Protein AF-0000000067301531 (afdb_homodimer)

Radius of gyration: 29.26 Å; Cα contacts (8 Å, |Δi|>4): 980; chains: 2; bounding box: 106×108×72 Å

InterPro domains:
  IPR004265 Dirigent protein [PF03018] (36-171)
  IPR004265 Dirigent protein [PTHR21495] (32-170)
  IPR044859 Allene oxide cyclase/Dirigent protein [G3DSA:2.40.480.10] (32-177)

Sequence (372 aa):
MRSPSRVLPIILVLYFILSMASPSLSCVIPCESEINLRLYLHQIAAGSGTNQVAIVASSQPAGFGTTAVNDWTVIDGSNPGTATIVARTKGMHVQADVGGPGWFNYFSMVFEDARRRGSSFEVMGMNRAQEGEMAIIGGTGEFAMARGTIKYRALANPPPGQSIKELNIHAFYVKPAGTISGPTIQMRSPSRVLPIILVLYFILSMASPSLSCVIPCESEINLRLYLHQIAAGSGTNQVAIVASSQPAGFGTTAVNDWTVIDGSNPGTATIVARTKGMHVQADVGGPGWFNYFSMVFEDARRRGSSFEVMGMNRAQEGEMAIIGGTGEFAMARGTIKYRALANPPPGQSIKELNIHAFYVKPAGTISGPTIQ

Nearest PDB structures (foldseek):
  6ooc-assembly1_A  TM=9.081E-01  e=1.618E-12  Glycyrrhiza echinata
  6ooc-assembly1_C  TM=8.917E-01  e=1.793E-12  Glycyrrhiza echinata
  8th2-assembly1_C  TM=9.053E-01  e=6.485E-12  Pisum sativum
  5lal-assembly2_B  TM=8.062E-01  e=1.067E-08  Arabidopsis thaliana
  7x86-assembly1_A  TM=6.465E-01  e=3.607E-05  Micromonospora sp.

Structure (mmCIF, N/CA/C/O backbone):
data_AF-0000000067301531-model_v1
#
loop_
_entity.id
_entity.type
_entity.pdbx_description
1 polymer 'Dirigent protein'
#
loop_
_atom_site.group_PDB
_atom_site.id
_atom_site.type_symbol
_atom_site.label_atom_id
_atom_site.label_alt_id
_atom_site.label_comp_id
_atom_site.label_asym_id
_atom_site.label_entity_id
_atom_site.label_seq_id
_atom_site.pdbx_PDB_ins_code
_atom_site.Cartn_x
_atom_site.Cartn_y
_atom_site.Cartn_z
_atom_site.occupancy
_atom_site.B_iso_or_equiv
_atom_site.auth_seq_id
_atom_site.auth_comp_id
_atom_site.auth_asym_id
_atom_site.auth_atom_id
_atom_site.pdbx_PDB_model_num
ATOM 1 N N . MET A 1 1 ? -76.625 7.215 50.719 1 33.03 1 MET A N 1
ATOM 2 C CA . MET A 1 1 ? -75.5 6.418 50.219 1 33.03 1 MET A CA 1
ATOM 3 C C . MET A 1 1 ? -74.938 7.047 48.969 1 33.03 1 MET A C 1
ATOM 5 O O . MET A 1 1 ? -75.5 6.938 47.875 1 33.03 1 MET A O 1
ATOM 9 N N . ARG A 1 2 ? -74.125 8.227 49.094 1 39.84 2 ARG A N 1
ATOM 10 C CA . ARG A 1 2 ? -73.5 9.109 48.156 1 39.84 2 ARG A CA 1
ATOM 11 C C . ARG A 1 2 ? -72.312 8.422 47.469 1 39.84 2 ARG A C 1
ATOM 13 O O . ARG A 1 2 ? -71.438 7.906 48.125 1 39.84 2 ARG A O 1
ATOM 20 N N . SER A 1 3 ? -72.562 7.848 46.219 1 44.06 3 SER A N 1
ATOM 21 C CA . SER A 1 3 ? -71.562 7.145 45.375 1 44.06 3 SER A CA 1
ATOM 22 C C . SER A 1 3 ? -70.438 8.047 45 1 44.06 3 SER A C 1
ATOM 24 O O . SER A 1 3 ? -70.625 9.148 44.5 1 44.06 3 SER A O 1
ATOM 26 N N . PRO A 1 4 ? -69.25 8.008 45.844 1 47.94 4 PRO A N 1
ATOM 27 C CA . PRO A 1 4 ? -68.062 8.766 45.562 1 47.94 4 PRO A CA 1
ATOM 28 C C . PRO A 1 4 ? -67.5 8.477 44.156 1 47.94 4 PRO A C 1
ATOM 30 O O . PRO A 1 4 ? -67.625 7.359 43.656 1 47.94 4 PRO A O 1
ATOM 33 N N . SER A 1 5 ? -67.625 9.461 43.188 1 47.19 5 SER A N 1
ATOM 34 C CA . SER A 1 5 ? -67.062 9.508 41.812 1 47.19 5 SER A CA 1
ATOM 35 C C . SER A 1 5 ? -65.562 9.281 41.844 1 47.19 5 SER A C 1
ATOM 37 O O . SER A 1 5 ? -64.812 9.953 42.562 1 47.19 5 SER A O 1
ATOM 39 N N . ARG A 1 6 ? -65.062 8 41.625 1 44.75 6 ARG A N 1
ATOM 40 C CA . ARG A 1 6 ? -63.688 7.496 41.469 1 44.75 6 ARG A CA 1
ATOM 41 C C . ARG A 1 6 ? -62.969 8.211 40.344 1 44.75 6 ARG A C 1
ATOM 43 O O . ARG A 1 6 ? -63.062 7.828 39.156 1 44.75 6 ARG A O 1
ATOM 50 N N . VAL A 1 7 ? -62.938 9.555 40.25 1 51.47 7 VAL A N 1
ATOM 51 C CA . VAL A 1 7 ? -62.188 10.172 39.156 1 51.47 7 VAL A CA 1
ATOM 52 C C . VAL A 1 7 ? -60.688 9.875 39.344 1 51.47 7 VAL A C 1
ATOM 54 O O . VAL A 1 7 ? -59.844 10.484 38.656 1 51.47 7 VAL A O 1
ATOM 57 N N . LEU A 1 8 ? -60.312 8.852 40.25 1 46.28 8 LEU A N 1
ATOM 58 C CA . LEU A 1 8 ? -58.906 9.008 40.625 1 46.28 8 LEU A CA 1
ATOM 59 C C . LEU A 1 8 ? -57.969 8.727 39.438 1 46.28 8 LEU A C 1
ATOM 61 O O . LEU A 1 8 ? -57.031 9.477 39.188 1 46.28 8 LEU A O 1
ATOM 65 N N . PRO A 1 9 ? -57.844 7.465 38.812 1 51.25 9 PRO A N 1
ATOM 66 C CA . PRO A 1 9 ? -56.5 6.926 38.562 1 51.25 9 PRO A CA 1
ATOM 67 C C . PRO A 1 9 ? -55.906 7.371 37.219 1 51.25 9 PRO A C 1
ATOM 69 O O . PRO A 1 9 ? -54.875 6.832 36.781 1 51.25 9 PRO A O 1
ATOM 72 N N . ILE A 1 10 ? -56.562 8.219 36.312 1 54.41 10 ILE A N 1
ATOM 73 C CA . ILE A 1 10 ? -56.094 8.211 34.938 1 54.41 10 ILE A CA 1
ATOM 74 C C . ILE A 1 10 ? -54.781 8.961 34.812 1 54.41 10 ILE A C 1
ATOM 76 O O . ILE A 1 10 ? -54.094 8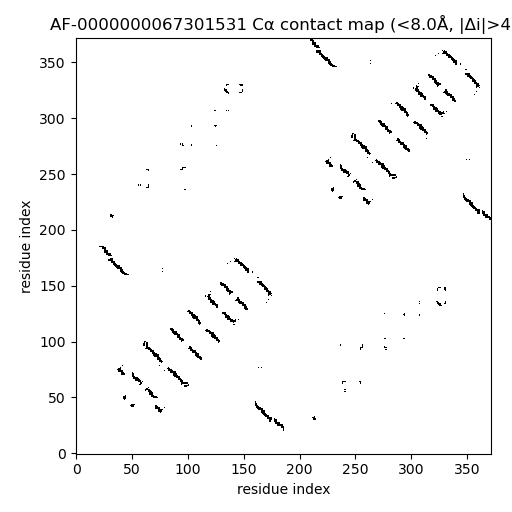.875 33.781 1 54.41 10 ILE A O 1
ATOM 80 N N . ILE A 1 11 ? -54.312 9.828 35.812 1 54.31 11 ILE A N 1
ATOM 81 C CA . ILE A 1 11 ? -53.219 10.742 35.531 1 54.31 11 ILE A CA 1
ATOM 82 C C . ILE A 1 11 ? -51.875 9.984 35.656 1 54.31 11 ILE A C 1
ATOM 84 O O . ILE A 1 11 ? -50.844 10.484 35.219 1 54.31 11 ILE A O 1
ATOM 88 N N . LEU A 1 12 ? -51.781 8.773 36.344 1 53 12 LEU A N 1
ATOM 89 C CA . LEU A 1 12 ? -50.469 8.211 36.625 1 53 12 LEU A CA 1
ATOM 90 C C . LEU A 1 12 ? -49.906 7.484 35.406 1 53 12 LEU A C 1
ATOM 92 O O . LEU A 1 12 ? -48.688 7.355 35.25 1 53 12 LEU A O 1
ATOM 96 N N . VAL A 1 13 ? -50.719 6.957 34.469 1 52.78 13 VAL A N 1
ATOM 97 C CA . VAL A 1 13 ? -50.25 6.09 33.406 1 52.78 13 VAL A CA 1
ATOM 98 C C . VAL A 1 13 ? -49.469 6.918 32.375 1 52.78 13 VAL A C 1
ATOM 100 O O . VAL A 1 13 ? -48.656 6.387 31.625 1 52.78 13 VAL A O 1
ATOM 103 N N . LEU A 1 14 ? -49.625 8.273 32.281 1 51.91 14 LEU A N 1
ATOM 104 C CA . LEU A 1 14 ? -49 8.984 31.156 1 51.91 14 LEU A CA 1
ATOM 105 C C . LEU A 1 14 ? -47.5 9.172 31.406 1 51.91 14 LEU A C 1
ATOM 107 O O . LEU A 1 14 ? -46.75 9.344 30.453 1 51.91 14 LEU A O 1
ATOM 111 N N . TYR A 1 15 ? -46.969 9.18 32.625 1 51.19 15 TYR A N 1
ATOM 112 C CA . TYR A 1 15 ? -45.594 9.594 32.812 1 51.19 15 TYR A CA 1
ATOM 113 C C . TYR A 1 15 ? -44.625 8.469 32.438 1 51.19 15 TYR A C 1
ATOM 115 O O . TYR A 1 15 ? -43.406 8.625 32.531 1 51.19 15 TYR A O 1
ATOM 123 N N . PHE A 1 16 ? -45.031 7.164 32.406 1 51.09 16 PHE A N 1
ATOM 124 C CA . PHE A 1 16 ? -44.031 6.145 32.156 1 51.09 16 PHE A CA 1
ATOM 125 C C . PHE A 1 16 ? -43.531 6.199 30.719 1 51.09 16 PHE A C 1
ATOM 127 O O . PHE A 1 16 ? -42.75 5.344 30.297 1 51.09 16 PHE A O 1
ATOM 134 N N . ILE A 1 17 ? -44.188 6.793 29.781 1 45.28 17 ILE A N 1
ATOM 135 C CA . ILE A 1 17 ? -43.781 6.512 28.406 1 45.28 17 ILE A CA 1
ATOM 136 C C . ILE A 1 17 ? -42.312 6.883 28.219 1 45.28 17 ILE A C 1
ATOM 138 O O . ILE A 1 17 ? -41.531 6.09 27.672 1 45.28 17 ILE A O 1
ATOM 142 N N . LEU A 1 18 ? -41.938 8.148 27.828 1 44.94 18 LEU A N 1
ATOM 143 C CA . LEU A 1 18 ? -41.062 8.523 26.719 1 44.94 18 LEU A CA 1
ATOM 144 C C . LEU A 1 18 ? -39.594 8.469 27.141 1 44.94 18 LEU A C 1
ATOM 146 O O . LEU A 1 18 ? -38.75 9.164 26.562 1 44.94 18 LEU A O 1
ATOM 150 N N . SER A 1 19 ? -39.25 8.008 28.344 1 47.47 19 SER A N 1
ATOM 151 C CA . SER A 1 19 ? -37.781 8.141 28.406 1 47.47 19 SER A CA 1
ATOM 152 C C . SER A 1 19 ? -37.094 7.207 27.406 1 47.47 19 SER A C 1
ATOM 154 O O . SER A 1 19 ? -36.719 6.094 27.766 1 47.47 19 SER A O 1
ATOM 156 N N . MET A 1 20 ? -37.719 6.863 26.281 1 47.03 20 MET A N 1
ATOM 157 C CA . MET A 1 20 ? -36.781 6.184 25.375 1 47.03 20 MET A CA 1
ATOM 158 C C . MET A 1 20 ? -35.469 6.957 25.25 1 47.03 20 MET A C 1
ATOM 160 O O . MET A 1 20 ? -35.469 8.078 24.734 1 47.03 20 MET A O 1
ATOM 164 N N . ALA A 1 21 ? -34.531 6.812 26.188 1 49.59 21 ALA A N 1
ATOM 165 C CA . ALA A 1 21 ? -33.156 7.242 25.938 1 49.59 21 ALA A CA 1
ATOM 166 C C . ALA A 1 21 ? -32.719 6.914 24.516 1 49.59 21 ALA A C 1
ATOM 168 O O . ALA A 1 21 ? -32.656 5.746 24.141 1 49.59 21 ALA A O 1
ATOM 169 N N . SER A 1 22 ? -33.156 7.621 23.484 1 53.34 22 SER A N 1
ATOM 170 C CA . SER A 1 22 ? -32.469 7.441 22.203 1 53.34 22 SER A CA 1
ATOM 171 C C . SER A 1 22 ? -30.969 7.359 22.359 1 53.34 22 SER A C 1
ATOM 173 O O . SER A 1 22 ? -30.375 8.148 23.109 1 53.34 22 SER A O 1
ATOM 175 N N . PRO A 1 23 ? -30.344 6.191 22.25 1 54.34 23 PRO A N 1
ATOM 176 C CA . PRO A 1 23 ? -28.891 6.238 22.25 1 54.34 23 PRO A CA 1
ATOM 177 C C . PRO A 1 23 ? -28.328 7.461 21.531 1 54.34 23 PRO A C 1
ATOM 179 O O . PRO A 1 23 ? -28.781 7.789 20.422 1 54.34 23 PRO A O 1
ATOM 182 N N . SER A 1 24 ? -28 8.516 22.25 1 52.88 24 SER A N 1
ATOM 183 C CA . SER A 1 24 ? -27.297 9.641 21.641 1 52.88 24 SER A CA 1
ATOM 184 C C . SER A 1 24 ? -26.109 9.156 20.812 1 52.88 24 SER A C 1
ATOM 186 O O . SER A 1 24 ? -25.203 8.516 21.344 1 52.88 24 SER A O 1
ATOM 188 N N . LEU A 1 25 ? -26.375 8.617 19.641 1 55 25 LEU A N 1
ATOM 189 C CA . LEU A 1 25 ? -25.234 8.406 18.75 1 55 25 LEU A CA 1
ATOM 190 C C . LEU A 1 25 ? -24.328 9.633 18.734 1 55 25 LEU A C 1
ATOM 192 O O . LEU A 1 25 ? -24.766 10.734 18.391 1 55 25 LEU A O 1
ATOM 196 N N . SER A 1 26 ? -23.438 9.742 19.812 1 57.75 26 SER A N 1
ATOM 197 C CA . SER A 1 26 ? -22.422 10.797 19.797 1 57.75 26 SER A CA 1
ATOM 198 C C . SER A 1 26 ? -21.375 10.539 18.719 1 57.75 26 SER A C 1
ATOM 200 O O . SER A 1 26 ? -20.781 9.461 18.672 1 57.75 26 SER A O 1
ATOM 202 N N . CYS A 1 27 ? -21.656 11.102 17.609 1 62.91 27 CYS A N 1
ATOM 203 C CA . CYS A 1 27 ? -20.625 11.055 16.562 1 62.91 27 CYS A CA 1
ATOM 204 C C . CYS A 1 27 ? -19.484 12.008 16.891 1 62.91 27 CYS A C 1
ATOM 206 O O . CYS A 1 27 ? -19.703 13.117 17.375 1 62.91 27 CYS A O 1
ATOM 208 N N . VAL A 1 28 ? -18.281 11.43 16.953 1 63.38 28 VAL A N 1
ATOM 209 C CA . VAL A 1 28 ? -17.078 12.25 17.078 1 63.38 28 VAL A CA 1
ATOM 210 C C . VAL A 1 28 ? -16.453 12.461 15.695 1 63.38 28 VAL A C 1
ATOM 212 O O . VAL A 1 28 ? -16.25 11.508 14.945 1 63.38 28 VAL A O 1
ATOM 215 N N . ILE A 1 29 ? -16.359 13.711 15.289 1 68.31 29 ILE A N 1
ATOM 216 C CA . ILE A 1 29 ? -15.609 14.047 14.078 1 68.31 29 ILE A CA 1
ATOM 217 C C . ILE A 1 29 ? -14.219 14.539 14.461 1 68.31 29 ILE A C 1
ATOM 219 O O . ILE A 1 29 ? -14.07 15.594 15.078 1 68.31 29 ILE A O 1
ATOM 223 N N . PRO A 1 30 ? -13.281 13.727 14.164 1 72.75 30 PRO A N 1
ATOM 224 C CA . PRO A 1 30 ? -11.93 14.164 14.508 1 72.75 30 PRO A CA 1
ATOM 225 C C . PRO A 1 30 ? -11.484 15.383 13.711 1 72.75 30 PRO A C 1
ATOM 227 O O . PRO A 1 30 ? -11.82 15.508 12.531 1 72.75 30 PRO A O 1
ATOM 230 N N . CYS A 1 31 ? -10.867 16.25 14.414 1 77.88 31 CYS A N 1
ATOM 231 C CA . CYS A 1 31 ? -10.211 17.359 13.734 1 77.88 31 CYS A CA 1
ATOM 232 C C . CYS A 1 31 ? -8.867 16.922 13.164 1 77.88 31 CYS A C 1
ATOM 234 O O . CYS A 1 31 ? -8 16.438 13.898 1 77.88 31 CYS A O 1
ATOM 236 N N . GLU A 1 32 ? -8.75 17.109 11.836 1 84.81 32 GLU A N 1
ATOM 237 C CA . GLU A 1 32 ? -7.5 16.703 11.211 1 84.81 32 GLU A CA 1
ATOM 238 C C . GLU A 1 32 ? -6.672 17.906 10.789 1 84.81 32 GLU A C 1
ATOM 240 O O . GLU A 1 32 ? -7.227 18.953 10.438 1 84.81 32 GLU A O 1
ATOM 245 N N . SER A 1 33 ? -5.371 17.688 10.977 1 87.25 33 SER A N 1
ATOM 246 C CA . SER A 1 33 ? -4.414 18.641 10.43 1 87.25 33 SER A CA 1
ATOM 247 C C . SER A 1 33 ? -3.791 18.125 9.141 1 87.25 33 SER A C 1
ATOM 249 O O . SER A 1 33 ? -3.674 16.906 8.945 1 87.25 33 SER A O 1
ATOM 251 N N . GLU A 1 34 ? -3.488 19.078 8.266 1 89.75 34 GLU A N 1
ATOM 252 C CA . GLU A 1 34 ? -2.885 18.75 6.977 1 89.75 34 GLU A CA 1
ATOM 253 C C . GLU A 1 34 ? -1.384 19.031 6.984 1 89.75 34 GLU A C 1
ATOM 255 O O . GLU A 1 34 ? -0.932 20 7.59 1 89.75 34 GLU A O 1
ATOM 260 N N . ILE A 1 35 ? -0.658 18.203 6.34 1 91.12 35 ILE A N 1
ATOM 261 C CA . ILE A 1 35 ? 0.777 18.422 6.207 1 91.12 35 ILE A CA 1
ATOM 262 C C . ILE A 1 35 ? 1.205 18.172 4.762 1 91.12 35 ILE A C 1
ATOM 264 O O . ILE A 1 35 ? 0.715 17.234 4.121 1 91.12 35 ILE A O 1
ATOM 268 N N . ASN A 1 36 ? 2.041 19.062 4.258 1 95.38 36 ASN A N 1
ATOM 269 C CA . ASN A 1 36 ? 2.742 18.922 2.986 1 95.38 36 ASN A CA 1
ATOM 270 C C . ASN A 1 36 ? 4.254 19.031 3.166 1 95.38 36 ASN A C 1
ATOM 272 O O . ASN A 1 36 ? 4.746 20 3.748 1 95.38 36 ASN A O 1
ATOM 276 N N . LEU A 1 37 ? 4.945 18.047 2.715 1 96.75 37 LEU A N 1
ATOM 277 C CA . LEU A 1 37 ? 6.402 18.047 2.805 1 96.75 37 LEU A CA 1
ATOM 278 C C . LEU A 1 37 ? 7.027 17.703 1.457 1 96.75 37 LEU A C 1
ATOM 280 O O . LEU A 1 37 ? 6.465 16.922 0.685 1 96.75 37 LEU A O 1
ATOM 284 N N . ARG A 1 38 ? 8.133 18.281 1.216 1 98.19 38 ARG A N 1
ATOM 285 C CA . ARG A 1 38 ? 9.023 17.875 0.128 1 98.19 38 ARG A CA 1
ATOM 286 C C . ARG A 1 38 ? 10.359 17.391 0.667 1 98.19 38 ARG A C 1
ATOM 288 O O . ARG A 1 38 ? 11.109 18.156 1.271 1 98.19 38 ARG A O 1
ATOM 295 N N . LEU A 1 39 ? 10.648 16.172 0.49 1 98.44 39 LEU A N 1
ATOM 296 C CA . LEU A 1 39 ? 11.859 15.523 0.969 1 98.44 39 LEU A CA 1
ATOM 297 C C . LEU A 1 39 ? 12.484 14.664 -0.124 1 98.44 39 LEU A C 1
ATOM 299 O O . LEU A 1 39 ? 12 14.633 -1.255 1 98.44 39 LEU A O 1
ATOM 303 N N . TYR A 1 40 ? 13.609 13.992 0.27 1 97.75 40 TYR A N 1
ATOM 304 C CA . TYR A 1 40 ? 14.312 13.172 -0.709 1 97.75 40 TYR A CA 1
ATOM 305 C C . TYR A 1 40 ? 14.727 11.836 -0.106 1 97.75 40 TYR A C 1
ATOM 307 O O . TYR A 1 40 ? 15.328 11.797 0.97 1 97.75 40 TYR A O 1
ATOM 315 N N . LEU A 1 41 ? 14.391 10.852 -0.807 1 97.94 41 LEU A N 1
ATOM 316 C CA . LEU A 1 41 ? 14.789 9.5 -0.433 1 97.94 41 LEU A CA 1
ATOM 317 C C . LEU A 1 41 ? 16.141 9.133 -1.045 1 97.94 41 LEU A C 1
ATOM 319 O O . LEU A 1 41 ? 16.312 9.195 -2.266 1 97.94 41 LEU A O 1
ATOM 323 N N . HIS A 1 42 ? 17.016 8.719 -0.181 1 97.44 42 HIS A N 1
ATOM 324 C CA . HIS A 1 42 ? 18.359 8.383 -0.603 1 97.44 42 HIS A CA 1
ATOM 325 C C . HIS A 1 42 ? 18.656 6.906 -0.388 1 97.44 42 HIS A C 1
ATOM 327 O O . HIS A 1 42 ? 18.828 6.461 0.749 1 97.44 42 HIS A O 1
ATOM 333 N N . GLN A 1 43 ? 18.75 6.195 -1.479 1 96.31 43 GLN A N 1
ATOM 334 C CA . GLN A 1 43 ? 18.984 4.758 -1.468 1 96.31 43 GLN A CA 1
ATOM 335 C C . GLN A 1 43 ? 20.406 4.434 -1.9 1 96.31 43 GLN A C 1
ATOM 337 O O . GLN A 1 43 ? 20.859 4.875 -2.961 1 96.31 43 GLN A O 1
ATOM 342 N N . ILE A 1 44 ? 21.062 3.617 -1.094 1 95.75 44 ILE A N 1
ATOM 343 C CA . ILE A 1 44 ? 22.422 3.174 -1.395 1 95.75 44 ILE A CA 1
ATOM 344 C C . ILE A 1 44 ? 22.469 1.647 -1.424 1 95.75 44 ILE A C 1
ATOM 346 O O . ILE A 1 44 ? 22.5 1 -0.374 1 95.75 44 ILE A O 1
ATOM 350 N N . ALA A 1 45 ? 22.578 1.137 -2.646 1 90.88 45 ALA A N 1
ATOM 351 C CA . ALA A 1 45 ? 22.484 -0.311 -2.82 1 90.88 45 ALA A CA 1
ATOM 352 C C . ALA A 1 45 ? 23.859 -0.967 -2.693 1 90.88 45 ALA A C 1
ATOM 354 O O . ALA A 1 45 ? 23.953 -2.15 -2.361 1 90.88 45 ALA A O 1
ATOM 355 N N . ALA A 1 46 ? 24.828 -0.201 -2.98 1 88 46 ALA A N 1
ATOM 356 C CA . ALA A 1 46 ? 26.172 -0.764 -2.932 1 88 46 ALA A CA 1
ATOM 357 C C . ALA A 1 46 ? 27.203 0.304 -2.564 1 88 46 ALA A C 1
ATOM 359 O O . ALA A 1 46 ? 26.984 1.493 -2.814 1 88 46 ALA A O 1
ATOM 360 N N . GLY A 1 47 ? 28.328 -0.213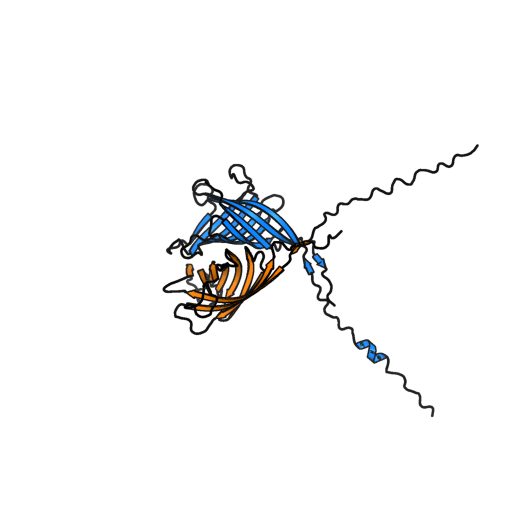 -1.952 1 87.31 47 GLY A N 1
ATOM 361 C CA . GLY A 1 47 ? 29.406 0.692 -1.577 1 87.31 47 GLY A CA 1
ATOM 362 C C . GLY A 1 47 ? 29.297 1.204 -0.155 1 87.31 47 GLY A C 1
ATOM 363 O O . GLY A 1 47 ? 28.625 0.59 0.678 1 87.31 47 GLY A O 1
ATOM 364 N N . SER A 1 48 ? 29.969 2.289 0.101 1 88.12 48 SER A N 1
ATOM 365 C CA . SER A 1 48 ? 29.984 2.875 1.438 1 88.12 48 SER A CA 1
ATOM 366 C C . SER A 1 48 ? 28.625 3.477 1.785 1 88.12 48 SER A C 1
ATOM 368 O O . SER A 1 48 ? 28 4.156 0.96 1 88.12 48 SER A O 1
ATOM 370 N N . GLY A 1 49 ? 28.094 3.041 2.986 1 93.06 49 GLY A N 1
ATOM 371 C CA . GLY A 1 49 ? 26.844 3.605 3.451 1 93.06 49 GLY A CA 1
ATOM 372 C C . GLY A 1 49 ? 25.625 2.828 2.98 1 93.06 49 GLY A C 1
ATOM 373 O O . GLY A 1 49 ? 24.5 3.342 3.002 1 93.06 49 GLY A O 1
ATOM 374 N N . THR A 1 50 ? 25.938 1.631 2.508 1 95.88 50 THR A N 1
ATOM 375 C CA . THR A 1 50 ? 24.859 0.772 2.043 1 95.88 50 THR A CA 1
ATOM 376 C C . THR A 1 50 ? 23.734 0.705 3.078 1 95.88 50 THR A C 1
ATOM 378 O O . THR A 1 50 ? 24 0.483 4.266 1 95.88 50 THR A O 1
ATOM 381 N N . ASN A 1 51 ? 22.516 0.962 2.6 1 98.12 51 ASN A N 1
ATOM 382 C CA . ASN A 1 51 ? 21.406 1.027 3.541 1 98.12 51 ASN A CA 1
ATOM 383 C C . ASN A 1 51 ? 20.234 0.166 3.08 1 98.12 51 ASN A C 1
ATOM 385 O O . ASN A 1 51 ? 19.062 0.497 3.338 1 98.12 51 ASN A O 1
ATOM 389 N N . GLN A 1 52 ? 20.531 -0.835 2.357 1 97.31 52 GLN A N 1
ATOM 390 C CA . GLN A 1 52 ? 19.594 -1.903 2.027 1 97.31 52 GLN A CA 1
ATOM 391 C C . GLN A 1 52 ? 20.328 -3.217 1.765 1 97.31 52 GLN A C 1
ATOM 393 O O . GLN A 1 52 ? 21.516 -3.217 1.464 1 97.31 52 GLN A O 1
ATOM 398 N N . VAL A 1 53 ? 19.625 -4.316 1.946 1 96.75 53 VAL A N 1
ATOM 399 C CA . VAL A 1 53 ? 20.219 -5.629 1.702 1 96.75 53 VAL A CA 1
ATOM 400 C C . VAL A 1 53 ? 19.141 -6.602 1.227 1 96.75 53 VAL A C 1
ATOM 402 O O . VAL A 1 53 ? 18.031 -6.625 1.771 1 96.75 53 VAL A O 1
ATOM 405 N N . ALA A 1 54 ? 19.5 -7.359 0.195 1 95.25 54 ALA A N 1
ATOM 406 C CA . ALA A 1 54 ? 18.609 -8.438 -0.234 1 95.25 54 ALA A CA 1
ATOM 407 C C . ALA A 1 54 ? 18.656 -9.617 0.734 1 95.25 54 ALA A C 1
ATOM 409 O O . ALA A 1 54 ? 19.75 -10.094 1.079 1 95.25 54 ALA A O 1
ATOM 410 N N . ILE A 1 55 ? 17.469 -10.086 1.161 1 95.88 55 ILE A N 1
ATOM 411 C CA . ILE A 1 55 ? 17.453 -11.195 2.109 1 95.88 55 ILE A CA 1
ATOM 412 C C . ILE A 1 55 ? 16.922 -12.445 1.428 1 95.88 55 ILE A C 1
ATOM 414 O O . ILE A 1 55 ? 17.141 -13.562 1.899 1 95.88 55 ILE A O 1
ATOM 418 N N . VAL A 1 56 ? 16.172 -12.305 0.395 1 95.62 56 VAL A N 1
ATOM 419 C CA . VAL A 1 56 ? 15.711 -13.406 -0.446 1 95.62 56 VAL A CA 1
ATOM 420 C C . VAL A 1 56 ? 16.031 -13.109 -1.908 1 95.62 56 VAL A C 1
ATOM 422 O O . VAL A 1 56 ? 15.547 -12.133 -2.473 1 95.62 56 VAL A O 1
ATOM 425 N N . ALA A 1 57 ? 16.875 -13.953 -2.436 1 93.44 57 ALA A N 1
ATOM 426 C CA . ALA A 1 57 ? 17.156 -13.852 -3.863 1 93.44 57 ALA A CA 1
ATOM 427 C C . ALA A 1 57 ? 16.172 -14.672 -4.684 1 93.44 57 ALA A C 1
ATOM 429 O O . ALA A 1 57 ? 15.664 -15.695 -4.219 1 93.44 57 ALA A O 1
ATOM 430 N N . SER A 1 58 ? 15.898 -14.125 -5.879 1 91.38 58 SER A N 1
ATOM 431 C CA . SER A 1 58 ? 14.945 -14.828 -6.734 1 91.38 58 SER A CA 1
ATOM 432 C C . SER A 1 58 ? 15.641 -15.492 -7.914 1 91.38 58 SER A C 1
ATOM 434 O O . SER A 1 58 ? 16.594 -14.938 -8.477 1 91.38 58 SER A O 1
ATOM 436 N N . SER A 1 59 ? 15.086 -16.688 -8.25 1 88.12 59 SER A N 1
ATOM 437 C CA . SER A 1 59 ? 15.531 -17.344 -9.469 1 88.12 59 SER A CA 1
ATOM 438 C C . SER A 1 59 ? 14.555 -17.094 -10.617 1 88.12 59 SER A C 1
ATOM 440 O O . SER A 1 59 ? 14.766 -17.578 -11.734 1 88.12 59 SER A O 1
ATOM 442 N N . GLN A 1 60 ? 13.547 -16.328 -10.367 1 88.06 60 GLN A N 1
ATOM 443 C CA . GLN A 1 60 ? 12.523 -16.062 -11.367 1 88.06 60 GLN A CA 1
ATOM 444 C C . GLN A 1 60 ? 12.969 -14.969 -12.344 1 88.06 60 GLN A C 1
ATOM 446 O O . GLN A 1 60 ? 13.805 -14.133 -12 1 88.06 60 GLN A O 1
ATOM 451 N N . PRO A 1 61 ? 12.305 -14.984 -13.508 1 86.25 61 PRO A N 1
ATOM 452 C CA . PRO A 1 61 ? 12.602 -13.891 -14.438 1 86.25 61 PRO A CA 1
ATOM 453 C C . PRO A 1 61 ? 12.359 -12.516 -13.828 1 86.25 61 PRO A C 1
ATOM 455 O O . PRO A 1 61 ? 11.453 -12.344 -13.016 1 86.25 61 PRO A O 1
ATOM 458 N N . ALA A 1 62 ? 13.234 -11.523 -14.148 1 87.06 62 ALA A N 1
ATOM 459 C CA . ALA A 1 62 ? 13.133 -10.117 -13.766 1 87.06 62 ALA A CA 1
ATOM 460 C C . ALA A 1 62 ? 13.25 -9.945 -12.258 1 87.06 62 ALA A C 1
ATOM 462 O O . ALA A 1 62 ? 12.984 -8.867 -11.719 1 87.06 62 ALA A O 1
ATOM 463 N N . GLY A 1 63 ? 13.602 -11.047 -11.578 1 92.12 63 GLY A N 1
ATOM 464 C CA . GLY A 1 63 ? 13.836 -10.945 -10.148 1 92.12 63 GLY A CA 1
ATOM 465 C C . GLY A 1 63 ? 12.555 -11.031 -9.328 1 92.12 63 GLY A C 1
ATOM 466 O O . GLY A 1 63 ? 12.539 -10.664 -8.148 1 92.12 63 GLY A O 1
ATOM 467 N N . PHE A 1 64 ? 11.484 -11.555 -9.93 1 94.19 64 PHE A N 1
ATOM 468 C CA . PHE A 1 64 ? 10.211 -11.703 -9.242 1 94.19 64 PHE A CA 1
ATOM 469 C C . PHE A 1 64 ? 10.375 -12.484 -7.945 1 94.19 64 PHE A C 1
ATOM 471 O O . PHE A 1 64 ? 10.875 -13.609 -7.953 1 94.19 64 PHE A O 1
ATOM 478 N N . GLY A 1 65 ? 10.062 -11.758 -6.809 1 95.75 65 GLY A N 1
ATOM 479 C CA . GLY A 1 65 ? 10.164 -12.398 -5.508 1 95.75 65 GLY A CA 1
ATOM 480 C C . GLY A 1 65 ? 11.375 -11.953 -4.707 1 95.75 65 GLY A C 1
ATOM 481 O O . GLY A 1 65 ? 11.492 -12.273 -3.523 1 95.75 65 GLY A O 1
ATOM 482 N N . THR A 1 66 ? 12.281 -11.289 -5.414 1 96.5 66 THR A N 1
ATOM 483 C CA . THR A 1 66 ? 13.391 -10.742 -4.645 1 96.5 66 THR A CA 1
ATOM 484 C C . THR A 1 66 ? 12.875 -9.875 -3.496 1 96.5 66 THR A C 1
ATOM 486 O O . THR A 1 66 ? 11.945 -9.086 -3.674 1 96.5 66 THR A O 1
ATOM 489 N N . THR A 1 67 ? 13.422 -10.18 -2.299 1 96.94 67 THR A N 1
ATOM 490 C CA . THR A 1 67 ? 13.008 -9.461 -1.103 1 96.94 67 THR A CA 1
ATOM 491 C C . THR A 1 67 ? 14.203 -8.812 -0.416 1 96.94 67 THR A C 1
ATOM 493 O O . THR A 1 67 ? 15.258 -9.438 -0.28 1 96.94 67 THR A O 1
ATOM 496 N N . ALA A 1 68 ? 13.969 -7.531 -0.063 1 96.88 68 ALA A N 1
ATOM 497 C CA . ALA A 1 68 ? 15.055 -6.797 0.584 1 96.88 68 ALA A CA 1
ATOM 498 C C . ALA A 1 68 ? 14.539 -6.016 1.79 1 96.88 68 ALA A C 1
ATOM 500 O O . ALA A 1 68 ? 13.328 -5.84 1.956 1 96.88 68 ALA A O 1
ATOM 501 N N . VAL A 1 69 ? 15.492 -5.695 2.684 1 98.31 69 VAL A N 1
ATOM 502 C CA . VAL A 1 69 ? 15.242 -4.848 3.846 1 98.31 69 VAL A CA 1
ATOM 503 C C . VAL A 1 69 ? 15.945 -3.502 3.662 1 98.31 69 VAL A C 1
ATOM 505 O O . VAL A 1 69 ? 17.031 -3.432 3.074 1 98.31 69 VAL A O 1
ATOM 508 N N . ASN A 1 70 ? 15.242 -2.471 4.125 1 97.81 70 ASN A N 1
ATOM 509 C CA . ASN A 1 70 ? 15.828 -1.155 3.895 1 97.81 70 ASN A CA 1
ATOM 510 C C . ASN A 1 70 ? 15.898 -0.339 5.184 1 97.81 70 ASN A C 1
ATOM 512 O O . ASN A 1 70 ? 15.141 -0.586 6.121 1 97.81 70 ASN A O 1
ATOM 516 N N . ASP A 1 71 ? 16.766 0.494 5.305 1 98.5 71 ASP A N 1
ATOM 517 C CA . ASP A 1 71 ? 16.969 1.614 6.219 1 98.5 71 ASP A CA 1
ATOM 518 C C . ASP A 1 71 ? 17.391 2.873 5.465 1 98.5 71 ASP A C 1
ATOM 520 O O . ASP A 1 71 ? 18.391 3.508 5.809 1 98.5 71 ASP A O 1
ATOM 524 N N . TRP A 1 72 ? 16.641 3.273 4.48 1 98.25 72 TRP A N 1
ATOM 525 C CA . TRP A 1 72 ? 17 4.379 3.596 1 98.25 72 TRP A CA 1
ATOM 526 C C . TRP A 1 72 ? 16.938 5.711 4.332 1 98.25 72 TRP A C 1
ATOM 528 O O . TRP A 1 72 ? 16.047 5.93 5.16 1 98.25 72 TRP A O 1
ATOM 538 N N . THR A 1 73 ? 17.812 6.582 3.953 1 98.12 73 THR A N 1
ATOM 539 C CA . THR A 1 73 ? 17.766 7.914 4.547 1 98.12 73 THR A CA 1
ATOM 540 C C . THR A 1 73 ? 16.812 8.812 3.764 1 98.12 73 THR A C 1
ATOM 542 O O . THR A 1 73 ? 16.719 8.711 2.539 1 98.12 73 THR A O 1
ATOM 545 N N . VAL A 1 74 ? 16.109 9.609 4.512 1 98.56 74 VAL A N 1
ATOM 546 C CA . VAL A 1 74 ? 15.32 10.703 3.963 1 98.56 74 VAL A CA 1
ATOM 547 C C . VAL A 1 74 ? 15.969 12.039 4.324 1 98.56 74 VAL A C 1
ATOM 549 O O . VAL A 1 74 ? 16.188 12.336 5.504 1 98.56 74 VAL A O 1
ATOM 552 N N . ILE A 1 75 ? 16.234 12.844 3.279 1 97.81 75 ILE A N 1
ATOM 553 C CA . ILE A 1 75 ? 17.016 14.055 3.484 1 97.81 75 ILE A CA 1
ATOM 554 C C . ILE A 1 75 ? 16.234 15.273 3.018 1 97.81 75 ILE A C 1
ATOM 556 O O . ILE A 1 75 ? 15.281 15.148 2.242 1 97.81 75 ILE A O 1
ATOM 560 N N . ASP A 1 76 ? 16.641 16.438 3.502 1 97.44 76 ASP A N 1
ATOM 561 C CA . ASP A 1 76 ? 15.844 17.641 3.297 1 97.44 76 ASP A CA 1
ATOM 562 C C . ASP A 1 76 ? 16.328 18.422 2.072 1 97.44 76 ASP A C 1
ATOM 564 O O . ASP A 1 76 ? 15.891 19.547 1.837 1 97.44 76 ASP A O 1
ATOM 568 N N . GLY A 1 77 ? 17.281 17.844 1.29 1 96.62 77 GLY A N 1
ATOM 569 C CA . GLY A 1 77 ? 17.766 18.422 0.047 1 96.62 77 GLY A CA 1
ATOM 570 C C . GLY A 1 77 ? 18.188 17.391 -0.968 1 96.62 77 GLY A C 1
ATOM 571 O O . GLY A 1 77 ? 18.453 16.234 -0.611 1 96.62 77 GLY A O 1
ATOM 572 N N . SER A 1 78 ? 18.359 17.797 -2.188 1 94.94 78 SER A N 1
ATOM 573 C CA . SER A 1 78 ? 18.609 16.875 -3.281 1 94.94 78 SER A CA 1
ATOM 574 C C . SER A 1 78 ? 20.078 16.469 -3.328 1 94.9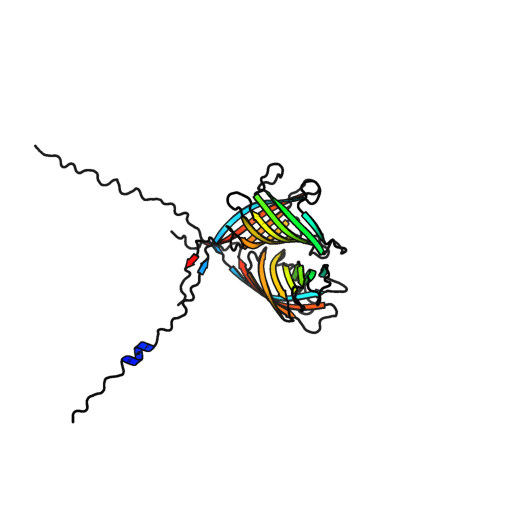4 78 SER A C 1
ATOM 576 O O . SER A 1 78 ? 20.438 15.508 -4.016 1 94.94 78 SER A O 1
ATOM 578 N N . ASN A 1 79 ? 20.891 17.219 -2.619 1 94.25 79 ASN A N 1
ATOM 579 C CA . ASN A 1 79 ? 22.312 16.891 -2.559 1 94.25 79 ASN A CA 1
ATOM 580 C C . ASN A 1 79 ? 22.672 16.219 -1.239 1 94.25 79 ASN A C 1
ATOM 582 O O . ASN A 1 79 ? 22.766 16.875 -0.203 1 94.25 79 ASN A O 1
ATOM 586 N N . PRO A 1 80 ? 23 14.93 -1.354 1 93.31 80 PRO A N 1
ATOM 587 C CA . PRO A 1 80 ? 23.281 14.211 -0.113 1 93.31 80 PRO A CA 1
ATOM 588 C C . PRO A 1 80 ? 24.516 14.758 0.616 1 93.31 80 PRO A C 1
ATOM 590 O O . PRO A 1 80 ? 24.641 14.586 1.83 1 93.31 80 PRO A O 1
ATOM 593 N N . GLY A 1 81 ? 25.391 15.414 -0.048 1 92.5 81 GLY A N 1
ATOM 594 C CA . GLY A 1 81 ? 26.594 15.938 0.571 1 92.5 81 GLY A CA 1
ATOM 595 C C . GLY A 1 81 ? 26.328 17.109 1.498 1 92.5 81 GLY A C 1
ATOM 596 O O . GLY A 1 81 ? 27.141 17.391 2.391 1 92.5 81 GLY A O 1
ATOM 597 N N . THR A 1 82 ? 25.234 17.75 1.328 1 95.5 82 THR A N 1
ATOM 598 C CA . THR A 1 82 ? 24.969 18.969 2.098 1 95.5 82 THR A CA 1
ATOM 599 C C . THR A 1 82 ? 23.656 18.844 2.857 1 95.5 82 THR A C 1
ATOM 601 O O . THR A 1 82 ? 23.359 19.656 3.74 1 95.5 82 THR A O 1
ATOM 604 N N . ALA A 1 83 ? 22.922 17.875 2.516 1 96 83 ALA A N 1
ATOM 605 C CA . ALA A 1 83 ? 21.578 17.734 3.098 1 96 83 ALA A CA 1
ATOM 606 C C . ALA A 1 83 ? 21.656 17.141 4.5 1 96 83 ALA A C 1
ATOM 608 O O . ALA A 1 83 ? 22.672 16.547 4.879 1 96 83 ALA A O 1
ATOM 609 N N . THR A 1 84 ? 20.594 17.406 5.234 1 96.62 84 THR A N 1
ATOM 610 C CA . THR A 1 84 ? 20.422 16.828 6.566 1 96.62 84 THR A CA 1
ATOM 611 C C . THR A 1 84 ? 19.438 15.672 6.539 1 96.62 84 THR A C 1
ATOM 613 O O . THR A 1 84 ? 18.391 15.75 5.883 1 96.62 84 THR A O 1
ATOM 616 N N . ILE A 1 85 ? 19.812 14.562 7.312 1 97.25 85 ILE A N 1
ATOM 617 C CA . ILE A 1 85 ? 18.875 13.453 7.465 1 97.25 85 ILE A CA 1
ATOM 618 C C . ILE A 1 85 ? 17.75 13.852 8.414 1 97.25 85 ILE A C 1
ATOM 620 O O . ILE A 1 85 ? 18 14.25 9.555 1 97.25 85 ILE A O 1
ATOM 624 N N . VAL A 1 86 ? 16.547 13.773 7.938 1 98.12 86 VAL A N 1
ATOM 625 C CA . VAL A 1 86 ? 15.422 14.211 8.766 1 98.12 86 VAL A CA 1
ATOM 626 C C . VAL A 1 86 ? 14.539 13.008 9.117 1 98.12 86 VAL A C 1
ATOM 628 O O . VAL A 1 86 ? 13.711 13.086 10.023 1 98.12 86 VAL A O 1
ATOM 631 N N . ALA A 1 87 ? 14.656 11.93 8.414 1 98.5 87 ALA A N 1
ATOM 632 C CA . ALA A 1 87 ? 13.922 10.695 8.656 1 98.5 87 ALA A CA 1
ATOM 633 C C . ALA A 1 87 ? 14.648 9.492 8.055 1 98.5 87 ALA A C 1
ATOM 635 O O . ALA A 1 87 ? 15.664 9.648 7.375 1 98.5 87 ALA A O 1
ATOM 636 N N . ARG A 1 88 ? 14.109 8.305 8.359 1 98.5 88 ARG A N 1
ATOM 637 C CA . ARG A 1 88 ? 14.547 7.051 7.754 1 98.5 88 ARG A CA 1
ATOM 638 C C . ARG A 1 88 ? 13.359 6.141 7.453 1 98.5 88 ARG A C 1
ATOM 640 O O . ARG A 1 88 ? 12.406 6.086 8.227 1 98.5 88 ARG A O 1
ATOM 647 N N . THR A 1 89 ? 13.492 5.5 6.273 1 98.44 89 THR A N 1
ATOM 648 C CA . THR A 1 89 ? 12.523 4.438 6.008 1 98.44 89 THR A CA 1
ATOM 649 C C . THR A 1 89 ? 13.062 3.092 6.48 1 98.44 89 THR A C 1
ATOM 651 O O . THR A 1 89 ? 14.18 2.707 6.133 1 98.44 89 THR A O 1
ATOM 654 N N . LYS A 1 90 ? 12.266 2.408 7.297 1 98.44 90 LYS A N 1
ATOM 655 C CA . LYS A 1 90 ? 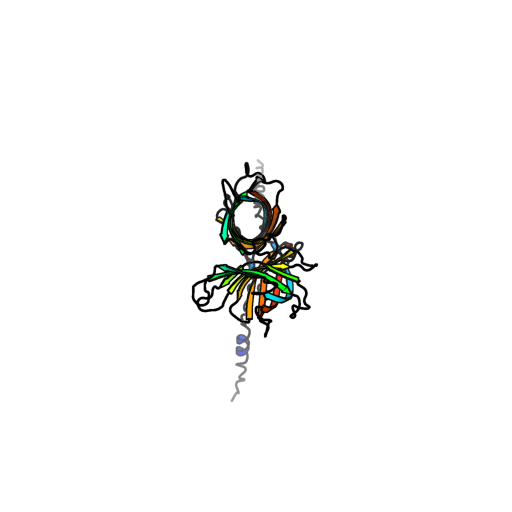12.648 1.129 7.891 1 98.44 90 LYS A CA 1
ATOM 656 C C . LYS A 1 90 ? 11.594 0.061 7.609 1 98.44 90 LYS A C 1
ATOM 658 O O . LYS A 1 90 ? 10.469 0.148 8.102 1 98.44 90 LYS A O 1
ATOM 663 N N . GLY A 1 91 ? 11.961 -0.845 6.758 1 98.31 91 GLY A N 1
ATOM 664 C CA . GLY A 1 91 ? 11.008 -1.882 6.395 1 98.31 91 GLY A CA 1
ATOM 665 C C . GLY A 1 91 ? 11.508 -2.793 5.289 1 98.31 91 GLY A C 1
ATOM 666 O O . GLY A 1 91 ? 12.68 -3.158 5.266 1 98.31 91 GLY A O 1
ATOM 667 N N . MET A 1 92 ? 10.594 -3.227 4.496 1 97.75 92 MET A N 1
ATOM 668 C CA . MET A 1 92 ? 10.906 -4.203 3.455 1 97.75 92 MET A CA 1
ATOM 669 C C . MET A 1 92 ? 10.367 -3.748 2.104 1 97.75 92 MET A C 1
ATOM 671 O O . MET A 1 92 ? 9.461 -2.914 2.039 1 97.75 92 MET A O 1
ATOM 675 N N . HIS A 1 93 ? 11 -4.223 1.104 1 96.88 93 HIS A N 1
ATOM 676 C CA . HIS A 1 93 ? 10.461 -4.113 -0.248 1 96.88 93 HIS A CA 1
ATOM 677 C C . HIS A 1 93 ? 10.695 -5.395 -1.04 1 96.88 93 HIS A C 1
ATOM 679 O O . HIS A 1 93 ? 11.727 -6.059 -0.866 1 96.88 93 HIS A O 1
ATOM 685 N N . VAL A 1 94 ? 9.711 -5.723 -1.833 1 97.25 94 VAL A N 1
ATOM 686 C CA . VAL A 1 94 ? 9.695 -6.984 -2.561 1 97.25 94 VAL A CA 1
ATOM 687 C C . VAL A 1 94 ? 9.383 -6.734 -4.031 1 97.25 94 VAL A C 1
ATOM 689 O O . VAL A 1 94 ? 8.5 -5.93 -4.355 1 97.25 94 VAL A O 1
ATOM 692 N N . GLN A 1 95 ? 10.172 -7.457 -4.879 1 96.25 95 GLN A N 1
ATOM 693 C CA . GLN A 1 95 ? 9.844 -7.379 -6.301 1 96.25 95 GLN A CA 1
ATOM 694 C C . GLN A 1 95 ? 8.578 -8.18 -6.613 1 96.25 95 GLN A C 1
ATOM 696 O O . GLN A 1 95 ? 8.633 -9.398 -6.77 1 96.25 95 GLN A O 1
ATOM 701 N N . ALA A 1 96 ? 7.504 -7.441 -6.758 1 96.62 96 ALA A N 1
ATOM 702 C CA . ALA A 1 96 ? 6.203 -8.086 -6.91 1 96.62 96 ALA A CA 1
ATOM 703 C C . ALA A 1 96 ? 5.582 -7.754 -8.266 1 96.62 96 ALA A C 1
ATOM 705 O O . ALA A 1 96 ? 4.387 -7.469 -8.352 1 96.62 96 ALA A O 1
ATOM 706 N N . ASP A 1 97 ? 6.332 -7.695 -9.266 1 92.94 97 ASP A N 1
ATOM 707 C CA . ASP A 1 97 ? 5.949 -7.41 -10.648 1 92.94 97 ASP A CA 1
ATOM 708 C C . ASP A 1 97 ? 6.461 -8.492 -11.594 1 92.94 97 ASP A C 1
ATOM 710 O O . ASP A 1 97 ? 7.617 -8.461 -12.016 1 92.94 97 ASP A O 1
ATOM 714 N N . VAL A 1 98 ? 5.477 -9.391 -11.922 1 89.38 98 VAL A N 1
ATOM 715 C CA . VAL A 1 98 ? 5.902 -10.461 -12.82 1 89.38 98 VAL A CA 1
ATOM 716 C C . VAL A 1 98 ? 6.34 -9.867 -14.156 1 89.38 98 VAL A C 1
ATOM 718 O O . VAL A 1 98 ? 5.57 -9.172 -14.82 1 89.38 98 VAL A O 1
ATOM 721 N N . GLY A 1 99 ? 7.523 -10.047 -14.562 1 80.06 99 GLY A N 1
ATOM 722 C CA . GLY A 1 99 ? 8.031 -9.578 -15.844 1 80.06 99 GLY A CA 1
ATOM 723 C C . GLY A 1 99 ? 8.469 -8.125 -15.82 1 80.06 99 GLY A C 1
ATOM 724 O O . GLY A 1 99 ? 8.844 -7.562 -16.844 1 80.06 99 GLY A O 1
ATOM 725 N N . GLY A 1 100 ? 8.281 -7.48 -14.602 1 81.25 100 GLY A N 1
ATOM 726 C CA . GLY A 1 100 ? 8.641 -6.074 -14.531 1 81.25 100 GLY A CA 1
ATOM 727 C C . GLY A 1 100 ? 9.492 -5.742 -13.32 1 81.25 100 GLY A C 1
ATOM 728 O O . GLY A 1 100 ? 9.734 -6.598 -12.469 1 81.25 100 GLY A O 1
ATOM 729 N N . PRO A 1 101 ? 9.898 -4.52 -13.305 1 83.31 101 PRO A N 1
ATOM 730 C CA . PRO A 1 101 ? 10.844 -4.078 -12.289 1 83.31 101 PRO A CA 1
ATOM 731 C C . PRO A 1 101 ? 10.164 -3.498 -11.047 1 83.31 101 PRO A C 1
ATOM 733 O O . PRO A 1 101 ? 10.82 -2.881 -10.211 1 83.31 101 PRO A O 1
ATOM 736 N N . GLY A 1 102 ? 8.859 -3.703 -10.906 1 92.5 102 GLY A N 1
ATOM 737 C CA . GLY A 1 102 ? 8.148 -3.018 -9.836 1 92.5 102 GLY A CA 1
ATOM 738 C C . GLY A 1 102 ? 8.375 -3.641 -8.477 1 92.5 102 GLY A C 1
ATOM 739 O O . GLY A 1 102 ? 8.414 -4.863 -8.344 1 92.5 102 GLY A O 1
ATOM 740 N N . TRP A 1 103 ? 8.539 -2.721 -7.461 1 95.5 103 TRP A N 1
ATOM 741 C CA . TRP A 1 103 ? 8.742 -3.135 -6.078 1 95.5 103 TRP A CA 1
ATOM 742 C C . TRP A 1 103 ? 7.57 -2.709 -5.203 1 95.5 103 TRP A C 1
ATOM 744 O O . TRP A 1 103 ? 7.145 -1.553 -5.246 1 95.5 103 TRP A O 1
ATOM 754 N N . PHE A 1 104 ? 7.039 -3.711 -4.602 1 97.25 104 PHE A N 1
ATOM 755 C CA . PHE A 1 104 ? 6.098 -3.418 -3.527 1 97.25 104 PHE A CA 1
ATOM 756 C C . PHE A 1 104 ? 6.84 -3.049 -2.248 1 97.25 104 PHE A C 1
ATOM 758 O O . PHE A 1 104 ? 7.699 -3.801 -1.784 1 97.25 104 PHE A O 1
ATOM 765 N N . ASN A 1 105 ? 6.457 -1.839 -1.696 1 97.69 105 ASN A N 1
ATOM 766 C CA . ASN A 1 105 ? 7.121 -1.308 -0.51 1 97.69 105 ASN A CA 1
ATOM 767 C C . ASN A 1 105 ? 6.195 -1.319 0.703 1 97.69 105 ASN A C 1
ATOM 769 O O . ASN A 1 105 ? 5.008 -1.013 0.585 1 97.69 105 ASN A O 1
ATOM 773 N N . TYR A 1 106 ? 6.762 -1.631 1.771 1 97.62 106 TYR A N 1
ATOM 774 C CA . TYR A 1 106 ? 6.105 -1.48 3.064 1 97.62 106 TYR A CA 1
ATOM 775 C C . TYR A 1 106 ? 7.113 -1.146 4.156 1 97.62 106 TYR A C 1
ATOM 777 O O . TYR A 1 106 ? 7.961 -1.973 4.5 1 97.62 106 TYR A O 1
ATOM 785 N N . PHE A 1 107 ? 6.926 0.123 4.73 1 98.56 107 PHE A N 1
ATOM 786 C CA . PHE A 1 107 ? 7.926 0.576 5.691 1 98.56 107 PHE A CA 1
ATOM 787 C C . PHE A 1 107 ? 7.359 1.678 6.582 1 98.56 107 PHE A C 1
ATOM 789 O O . PHE A 1 107 ? 6.324 2.271 6.262 1 98.56 107 PHE A O 1
ATOM 796 N N . SER A 1 108 ? 8.047 1.825 7.664 1 98.75 108 SER A N 1
ATOM 797 C CA . SER A 1 108 ? 7.855 3.01 8.492 1 98.75 108 SER A CA 1
ATOM 798 C C . SER A 1 108 ? 8.828 4.117 8.109 1 98.75 108 SER A C 1
ATOM 800 O O . SER A 1 108 ? 10.031 3.881 7.992 1 98.75 108 SER A O 1
ATOM 802 N N . MET A 1 109 ? 8.305 5.234 7.836 1 98.75 109 MET A N 1
ATOM 803 C CA . MET A 1 109 ? 9.156 6.422 7.766 1 98.75 109 MET A CA 1
ATOM 804 C C . MET A 1 109 ? 9.227 7.121 9.117 1 98.75 109 MET A C 1
ATOM 806 O O . MET A 1 109 ? 8.289 7.809 9.516 1 98.75 109 MET A O 1
ATOM 810 N N . VAL A 1 110 ? 10.344 6.969 9.766 1 98.56 110 VAL A N 1
ATOM 811 C CA . VAL A 1 110 ? 10.508 7.453 11.133 1 98.56 110 VAL A CA 1
ATOM 812 C C . VAL A 1 110 ? 11.297 8.766 11.133 1 98.56 110 VAL A C 1
ATOM 814 O O . VAL A 1 110 ? 12.438 8.805 10.664 1 98.56 110 VAL A O 1
ATOM 817 N N . PHE A 1 111 ? 10.656 9.766 11.648 1 97.94 111 PHE A N 1
ATOM 818 C CA . PHE A 1 111 ? 11.281 11.086 11.656 1 97.94 111 PHE A CA 1
ATOM 819 C C . PHE A 1 111 ? 12.281 11.203 12.805 1 97.94 111 PHE A C 1
ATOM 821 O O . PHE A 1 111 ? 12.039 10.688 13.898 1 97.94 111 PHE A O 1
ATOM 828 N N . GLU A 1 112 ? 13.375 11.977 12.461 1 96.06 112 GLU A N 1
ATOM 829 C CA . GLU A 1 112 ? 14.469 12.125 13.414 1 96.06 112 GLU A CA 1
ATOM 830 C C . GLU A 1 112 ? 14.742 13.594 13.727 1 96.06 112 GLU A C 1
ATOM 832 O O . GLU A 1 112 ? 15.602 13.906 14.555 1 96.06 112 GLU A O 1
ATOM 837 N N . ASP A 1 113 ? 14.07 14.43 13.039 1 88.56 113 ASP A N 1
ATOM 838 C CA . ASP A 1 113 ? 14.305 15.844 13.297 1 88.56 113 ASP A CA 1
ATOM 839 C C . ASP A 1 113 ? 13.727 16.266 14.641 1 88.56 113 ASP A C 1
ATOM 841 O O . ASP A 1 113 ? 12.93 15.531 15.234 1 88.56 113 ASP A O 1
ATOM 845 N N . ALA A 1 114 ? 14.109 17.406 15.133 1 83.75 114 ALA A N 1
ATOM 846 C CA . ALA A 1 114 ? 13.805 17.859 16.484 1 83.75 114 ALA A CA 1
ATOM 847 C C . ALA A 1 114 ? 12.305 17.969 16.703 1 83.75 114 ALA A C 1
ATOM 849 O O . ALA A 1 114 ? 11.789 17.609 17.75 1 83.75 114 ALA A O 1
ATOM 850 N N . ARG A 1 115 ? 11.586 18.375 15.82 1 80.75 115 ARG A N 1
ATOM 851 C CA . ARG A 1 115 ? 10.172 18.688 15.977 1 80.75 115 ARG A CA 1
ATOM 852 C C . ARG A 1 115 ? 9.32 17.422 15.93 1 80.75 115 ARG A C 1
ATOM 854 O O . ARG A 1 115 ? 8.312 17.328 16.641 1 80.75 115 ARG A O 1
ATOM 861 N N . ARG A 1 116 ? 9.711 16.422 15.242 1 88.94 116 ARG A N 1
ATOM 862 C CA . ARG A 1 116 ? 8.859 15.266 14.961 1 88.94 116 ARG A CA 1
ATOM 863 C C . ARG A 1 116 ? 9.531 13.969 15.383 1 88.94 116 ARG A C 1
ATOM 865 O O . ARG A 1 116 ? 9.102 12.883 14.992 1 88.94 116 ARG A O 1
ATOM 872 N N . ARG A 1 117 ? 10.422 14.055 16.234 1 91.44 117 ARG A N 1
ATOM 873 C CA . ARG A 1 117 ? 11.258 12.906 16.562 1 91.44 117 ARG A CA 1
ATOM 874 C C . ARG A 1 117 ? 10.422 11.758 17.125 1 91.44 117 ARG A C 1
ATOM 876 O O . ARG A 1 117 ? 9.656 11.945 18.062 1 91.44 117 ARG A O 1
ATOM 883 N N . GLY A 1 118 ? 10.641 10.602 16.516 1 93.31 118 GLY A N 1
ATOM 884 C CA . GLY A 1 118 ? 9.961 9.398 16.953 1 93.31 118 GLY A CA 1
ATOM 885 C C . GLY A 1 118 ? 8.609 9.195 16.297 1 93.31 118 GLY A C 1
ATOM 886 O O . GLY A 1 118 ? 8.062 8.094 16.328 1 93.31 118 GLY A O 1
ATOM 887 N N . SER A 1 119 ? 8.047 10.273 15.672 1 96.38 119 SER A N 1
ATOM 888 C CA . SER A 1 119 ? 6.824 10.133 14.898 1 96.38 119 SER A CA 1
ATOM 889 C C . SER A 1 119 ? 7.09 9.445 13.555 1 96.38 119 SER A C 1
ATOM 891 O O . SER A 1 119 ? 8.203 9.508 13.039 1 96.38 119 SER A O 1
ATOM 893 N N . SER A 1 120 ? 6.023 8.82 13.078 1 98.06 120 SER A N 1
ATOM 894 C CA . SER A 1 120 ? 6.254 8.086 11.844 1 98.06 120 SER A CA 1
ATOM 895 C C . SER A 1 120 ? 5.012 8.094 10.961 1 98.06 120 SER A C 1
ATOM 897 O O . SER A 1 120 ? 3.896 8.297 11.445 1 98.06 120 SER A O 1
ATOM 899 N N . PHE A 1 121 ? 5.301 7.934 9.688 1 98.56 121 PHE A N 1
ATOM 900 C CA . PHE A 1 121 ? 4.297 7.48 8.734 1 98.56 121 PHE A CA 1
ATOM 901 C C . PHE A 1 121 ? 4.469 5.996 8.43 1 98.56 121 PHE A C 1
ATOM 903 O O . PHE A 1 121 ? 5.594 5.52 8.258 1 98.56 121 PHE A O 1
ATOM 910 N N . GLU A 1 122 ? 3.346 5.246 8.414 1 98.75 122 GLU A N 1
ATOM 911 C CA . GLU A 1 122 ? 3.324 3.902 7.848 1 98.75 122 GLU A CA 1
ATOM 912 C C . GLU A 1 122 ? 2.965 3.936 6.363 1 98.75 122 GLU A C 1
ATOM 914 O O . GLU A 1 122 ? 1.943 4.508 5.98 1 98.75 122 GLU A O 1
ATOM 919 N N . VAL A 1 123 ? 3.869 3.383 5.547 1 98.75 123 VAL A N 1
ATOM 920 C CA . VAL A 1 123 ? 3.773 3.59 4.105 1 98.75 123 VAL A CA 1
ATOM 921 C C . VAL A 1 123 ? 3.723 2.242 3.393 1 98.75 123 VAL A C 1
ATOM 923 O O . VAL A 1 123 ? 4.457 1.315 3.748 1 98.75 123 VAL A O 1
ATOM 926 N N . MET A 1 124 ? 2.865 2.172 2.426 1 98.31 124 MET A N 1
ATOM 927 C CA . MET A 1 124 ? 2.725 0.99 1.581 1 98.31 124 MET A CA 1
ATOM 928 C C . MET A 1 124 ? 2.422 1.385 0.14 1 98.31 124 MET A C 1
ATOM 930 O O . MET A 1 124 ? 1.669 2.33 -0.104 1 98.31 124 MET A O 1
ATOM 934 N N . GLY A 1 125 ? 3.049 0.634 -0.826 1 97.44 125 GLY A N 1
ATOM 935 C CA . GLY A 1 125 ? 2.67 0.895 -2.205 1 97.44 125 GLY A CA 1
ATOM 936 C C . GLY A 1 125 ? 3.68 0.372 -3.211 1 97.44 125 GLY A C 1
ATOM 937 O O . GLY A 1 125 ? 4.805 0.028 -2.846 1 97.44 125 GLY A O 1
ATOM 938 N N . MET A 1 126 ? 3.266 0.339 -4.438 1 94.75 126 MET A N 1
ATOM 939 C CA . MET A 1 126 ? 4.113 -0.094 -5.547 1 94.75 126 MET A CA 1
ATOM 940 C C . MET A 1 126 ? 4.984 1.054 -6.047 1 94.75 126 MET A C 1
ATOM 942 O O . MET A 1 126 ? 4.523 2.193 -6.141 1 94.75 126 MET A O 1
ATOM 946 N N . ASN A 1 127 ? 6.234 0.635 -6.309 1 87.56 127 ASN A N 1
ATOM 947 C CA . ASN A 1 127 ? 7.164 1.519 -7 1 87.56 127 ASN A CA 1
ATOM 948 C C . ASN A 1 127 ? 7.582 0.944 -8.352 1 87.56 127 ASN A C 1
ATOM 950 O O . ASN A 1 127 ? 8.336 -0.028 -8.414 1 87.56 127 ASN A O 1
ATOM 954 N N . ARG A 1 128 ? 6.926 1.181 -9.523 1 72.12 128 ARG A N 1
ATOM 955 C CA . ARG A 1 128 ? 7.18 0.578 -10.828 1 72.12 128 ARG A CA 1
ATOM 956 C C . ARG A 1 128 ? 8.094 1.462 -11.672 1 72.12 128 ARG A C 1
ATOM 958 O O . ARG A 1 128 ? 8.586 1.034 -12.719 1 72.12 128 ARG A O 1
ATOM 965 N N . ALA A 1 129 ? 8.219 2.658 -11.398 1 72 129 ALA A N 1
ATOM 966 C CA . ALA A 1 129 ? 8.812 3.564 -12.383 1 72 129 ALA A CA 1
ATOM 967 C C . ALA A 1 129 ? 9.656 4.637 -11.695 1 72 129 ALA A C 1
ATOM 969 O O . ALA A 1 129 ? 9.852 4.594 -10.477 1 72 129 ALA A O 1
ATOM 970 N N . GLN A 1 130 ? 10.047 5.441 -12.648 1 85.56 130 GLN A N 1
ATOM 971 C CA . GLN A 1 130 ? 10.82 6.598 -12.211 1 85.56 130 GLN A CA 1
ATOM 972 C C . GLN A 1 130 ? 9.945 7.574 -11.43 1 85.56 130 GLN A C 1
ATOM 974 O O . GLN A 1 130 ? 10.461 8.445 -10.719 1 85.56 130 GLN A O 1
ATOM 979 N N . GLU A 1 131 ? 8.695 7.301 -11.578 1 91.5 131 GLU A N 1
ATOM 980 C CA . GLU A 1 131 ? 7.754 8.102 -10.797 1 91.5 131 GLU A CA 1
ATOM 981 C C . GLU A 1 131 ? 6.527 7.289 -10.398 1 91.5 131 GLU A C 1
ATOM 983 O O . GLU A 1 131 ? 6.234 6.258 -11.008 1 91.5 131 GLU A O 1
ATOM 988 N N . GLY A 1 132 ? 5.906 7.719 -9.312 1 93.62 132 GLY A N 1
ATOM 989 C CA . GLY A 1 132 ? 4.715 7.035 -8.836 1 93.62 132 GLY A CA 1
ATOM 990 C C . GLY A 1 132 ? 4.207 7.574 -7.512 1 93.62 132 GLY A C 1
ATOM 991 O O . GLY A 1 132 ? 4.48 8.727 -7.16 1 93.62 132 GLY A O 1
ATOM 992 N N . GLU A 1 133 ? 3.346 6.723 -6.914 1 96 133 GLU A N 1
ATOM 993 C CA . GLU A 1 133 ? 2.713 7.141 -5.664 1 96 133 GLU A CA 1
ATOM 994 C C . GLU A 1 133 ? 2.562 5.965 -4.703 1 96 133 GLU A C 1
ATOM 996 O O . GLU A 1 133 ? 2.283 4.84 -5.125 1 96 133 GLU A O 1
ATOM 1001 N N . MET A 1 134 ? 2.811 6.254 -3.422 1 97.69 134 MET A N 1
ATOM 1002 C CA . MET A 1 134 ? 2.557 5.312 -2.336 1 97.69 134 MET A CA 1
ATOM 1003 C C . MET A 1 134 ? 1.56 5.891 -1.336 1 97.69 134 MET A C 1
ATOM 1005 O O . MET A 1 134 ? 1.353 7.102 -1.29 1 97.69 134 MET A O 1
ATOM 1009 N N . ALA A 1 135 ? 1.036 4.969 -0.63 1 98.5 135 ALA A N 1
ATOM 1010 C CA . ALA A 1 135 ? 0.02 5.398 0.326 1 98.5 135 ALA A CA 1
ATOM 1011 C C . ALA A 1 135 ? 0.599 5.5 1.734 1 98.5 135 ALA A C 1
ATOM 1013 O O . ALA A 1 135 ? 1.418 4.672 2.137 1 98.5 135 ALA A O 1
ATOM 1014 N N . ILE A 1 136 ? 0.211 6.484 2.477 1 98.62 136 ILE A N 1
ATOM 1015 C CA . ILE A 1 136 ? 0.334 6.523 3.93 1 98.62 136 ILE A CA 1
ATOM 1016 C C . ILE A 1 136 ? -0.888 5.867 4.566 1 98.62 136 ILE A C 1
ATOM 1018 O O . ILE A 1 136 ? -2.008 6.363 4.43 1 98.62 136 ILE A O 1
ATOM 1022 N N . ILE A 1 137 ? -0.592 4.832 5.305 1 98.38 137 ILE A N 1
ATOM 1023 C CA . ILE A 1 137 ? -1.704 4.012 5.773 1 98.38 137 ILE A CA 1
ATOM 1024 C C . ILE A 1 137 ? -1.845 4.152 7.289 1 98.38 137 ILE A C 1
ATOM 1026 O O . ILE A 1 137 ? -2.688 3.494 7.902 1 98.38 137 ILE A O 1
ATOM 1030 N N . GLY A 1 138 ? -1.046 4.926 7.91 1 97.56 138 GLY A N 1
ATOM 1031 C CA . GLY A 1 138 ? -1.065 5.188 9.344 1 97.56 138 GLY A CA 1
ATOM 1032 C C . GLY A 1 138 ? 0.091 6.051 9.805 1 97.56 138 GLY A C 1
ATOM 1033 O O . GLY A 1 138 ? 0.897 6.508 8.992 1 97.56 138 GLY A O 1
ATOM 1034 N N . GLY A 1 139 ? 0.041 6.32 11.102 1 97.44 139 GLY A N 1
ATOM 1035 C CA . GLY A 1 139 ? 1.111 7.094 11.711 1 97.44 139 GLY A CA 1
ATOM 1036 C C . GLY A 1 139 ? 1.112 7.02 13.227 1 97.44 139 GLY A C 1
ATOM 1037 O O . GLY A 1 139 ? 0.136 6.574 13.828 1 97.44 139 GLY A O 1
ATOM 1038 N N . THR A 1 140 ? 2.248 7.383 13.734 1 96.19 140 THR A N 1
ATOM 1039 C CA . THR A 1 140 ? 2.406 7.406 15.188 1 96.19 140 THR A CA 1
ATOM 1040 C C . THR A 1 140 ? 2.893 8.773 15.656 1 96.19 140 THR A C 1
ATOM 1042 O O . THR A 1 140 ? 3.295 9.609 14.836 1 96.19 140 THR A O 1
ATOM 1045 N N . GLY A 1 141 ? 2.818 9.062 16.984 1 93.25 141 GLY A N 1
ATOM 1046 C CA . GLY A 1 141 ? 3.285 10.328 17.516 1 93.25 141 GLY A CA 1
ATOM 1047 C C . GLY A 1 141 ? 2.506 11.523 17 1 93.25 141 GLY A C 1
ATOM 1048 O O . GLY A 1 141 ? 1.275 11.539 17.047 1 93.25 141 GLY A O 1
ATOM 1049 N N . GLU A 1 142 ? 3.258 12.508 16.484 1 91 142 GLU A N 1
ATOM 1050 C CA . GLU A 1 142 ? 2.635 13.711 15.93 1 91 142 GLU A CA 1
ATOM 1051 C C . GLU A 1 142 ? 1.714 13.367 14.758 1 91 142 GLU A C 1
ATOM 1053 O O . GLU A 1 142 ? 0.777 14.109 14.461 1 91 142 GLU A O 1
ATOM 1058 N N . PHE A 1 143 ? 1.976 12.305 14.164 1 94.38 143 PHE A N 1
ATOM 1059 C CA . PHE A 1 143 ? 1.24 11.938 12.953 1 94.38 143 PHE A CA 1
ATOM 1060 C C . PHE A 1 143 ? 0.243 10.82 13.25 1 94.38 143 PHE A C 1
ATOM 1062 O O . PHE A 1 143 ? -0.091 10.031 12.367 1 94.38 143 PHE A O 1
ATOM 1069 N N . ALA A 1 144 ? -0.229 10.75 14.484 1 93.75 144 ALA A N 1
ATOM 1070 C CA . ALA A 1 144 ? -1.182 9.703 14.844 1 93.75 144 ALA A CA 1
ATOM 1071 C C . ALA A 1 144 ? -2.379 9.695 13.898 1 93.75 144 ALA A C 1
ATOM 1073 O O . ALA A 1 144 ? -2.936 10.75 13.586 1 93.75 144 ALA A O 1
ATOM 1074 N N . MET A 1 145 ? -2.684 8.414 13.359 1 94 145 MET A N 1
ATOM 1075 C CA . MET A 1 145 ? -3.842 8.141 12.516 1 94 145 MET A CA 1
ATOM 1076 C C . MET A 1 145 ? -3.699 8.836 11.156 1 94 145 MET A C 1
ATOM 1078 O O . MET A 1 145 ? -4.695 9.242 10.562 1 94 145 MET A O 1
ATOM 1082 N N . ALA A 1 146 ? -2.492 9 10.789 1 95.88 146 ALA A N 1
ATOM 1083 C CA . ALA A 1 146 ? -2.238 9.688 9.523 1 95.88 146 ALA A CA 1
ATOM 1084 C C . ALA A 1 146 ? -2.771 8.883 8.344 1 95.88 146 ALA A C 1
ATOM 1086 O O . ALA A 1 146 ? -2.719 7.652 8.344 1 95.88 146 ALA A O 1
ATOM 1087 N N . ARG A 1 147 ? -3.232 9.516 7.367 1 96.31 147 ARG A N 1
ATOM 1088 C CA . ARG A 1 147 ? -3.57 9.016 6.035 1 96.31 147 ARG A CA 1
ATOM 1089 C C . ARG A 1 147 ? -3.131 10.008 4.957 1 96.31 147 ARG A C 1
ATOM 1091 O O . ARG A 1 147 ? -3.215 11.219 5.148 1 96.31 1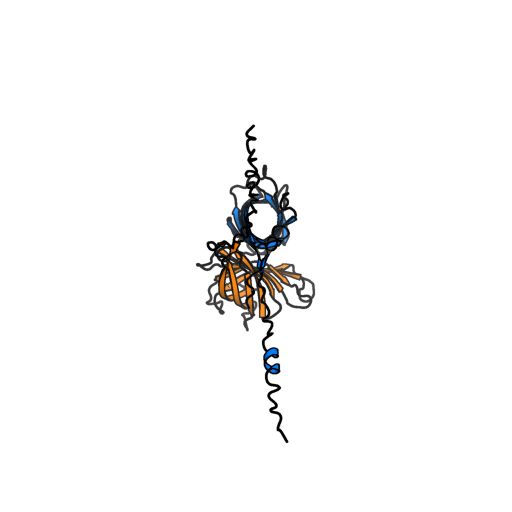47 ARG A O 1
ATOM 1098 N N . GLY A 1 148 ? -2.633 9.508 3.904 1 96.94 148 GLY A N 1
ATOM 1099 C CA . GLY A 1 148 ? -2.121 10.391 2.865 1 96.94 148 GLY A CA 1
ATOM 1100 C C . GLY A 1 148 ? -1.417 9.641 1.745 1 96.94 148 GLY A C 1
ATOM 1101 O O . GLY A 1 148 ? -1.666 8.453 1.53 1 96.94 148 GLY A O 1
ATOM 1102 N N . THR A 1 149 ? -0.65 10.43 0.96 1 97.44 149 THR A N 1
ATOM 1103 C CA . THR A 1 149 ? 0.089 9.875 -0.167 1 97.44 149 THR A CA 1
ATOM 1104 C C . THR A 1 149 ? 1.489 10.469 -0.246 1 97.44 149 THR A C 1
ATOM 1106 O O . THR A 1 149 ? 1.719 11.586 0.226 1 97.44 149 THR A O 1
ATOM 1109 N N . ILE A 1 150 ? 2.303 9.688 -0.744 1 98.06 150 ILE A N 1
ATOM 1110 C CA . ILE A 1 150 ? 3.645 10.125 -1.115 1 98.06 150 ILE A CA 1
ATOM 1111 C C . ILE A 1 150 ? 3.848 9.945 -2.617 1 98.06 150 ILE A C 1
ATOM 1113 O O . ILE A 1 150 ? 3.908 8.82 -3.111 1 98.06 150 ILE A O 1
ATOM 1117 N N . LYS A 1 151 ? 3.953 11.055 -3.307 1 97.31 151 LYS A N 1
ATOM 1118 C CA . LYS A 1 151 ? 4.387 11 -4.699 1 97.31 151 LYS A CA 1
ATOM 1119 C C . LYS A 1 151 ? 5.91 11.031 -4.805 1 97.31 151 LYS A C 1
ATOM 1121 O O . LYS A 1 151 ? 6.57 11.797 -4.094 1 97.31 151 LYS A O 1
ATOM 1126 N N . TYR A 1 152 ? 6.426 10.211 -5.633 1 96.56 152 TYR A N 1
ATOM 1127 C CA . TYR A 1 152 ? 7.883 10.195 -5.754 1 96.56 152 TYR A CA 1
ATOM 1128 C C . TYR A 1 152 ? 8.305 10.32 -7.211 1 96.56 152 TYR A C 1
ATOM 1130 O O . TYR A 1 152 ? 7.57 9.922 -8.117 1 96.56 152 TYR A O 1
ATOM 1138 N N . ARG A 1 153 ? 9.484 10.891 -7.414 1 96.12 153 ARG A N 1
ATOM 1139 C CA . ARG A 1 153 ? 10.141 11.016 -8.711 1 96.12 153 ARG A CA 1
ATOM 1140 C C . ARG A 1 153 ? 11.648 10.836 -8.578 1 96.12 153 ARG A C 1
ATOM 1142 O O . ARG A 1 153 ? 12.305 11.555 -7.82 1 96.12 153 ARG A O 1
ATOM 1149 N N . ALA A 1 154 ? 12.117 9.922 -9.375 1 94.94 154 ALA A N 1
ATOM 1150 C CA . ALA A 1 154 ? 13.555 9.711 -9.367 1 94.94 154 ALA A CA 1
ATOM 1151 C C . ALA A 1 154 ? 14.289 10.898 -9.984 1 94.94 154 ALA A C 1
ATOM 1153 O O . ALA A 1 154 ? 13.891 11.406 -11.031 1 94.94 154 ALA A O 1
ATOM 1154 N N . LEU A 1 155 ? 15.32 11.305 -9.289 1 94.62 155 LEU A N 1
ATOM 1155 C CA . LEU A 1 155 ? 16.172 12.344 -9.859 1 94.62 155 LEU A CA 1
ATOM 1156 C C . LEU A 1 155 ? 17.125 11.75 -10.898 1 94.62 155 LEU A C 1
ATOM 1158 O O . LEU A 1 155 ? 17.5 10.578 -10.805 1 94.62 155 LEU A O 1
ATOM 1162 N N . ALA A 1 156 ? 17.484 12.578 -11.758 1 89.44 156 ALA A N 1
ATOM 1163 C CA . ALA A 1 156 ? 18.391 12.125 -12.812 1 89.44 156 ALA A CA 1
ATOM 1164 C C . ALA A 1 156 ? 19.828 12.078 -12.328 1 89.44 156 ALA A C 1
ATOM 1166 O O . ALA A 1 156 ? 20.219 12.836 -11.438 1 89.44 156 ALA A O 1
ATOM 1167 N N . ASN A 1 157 ? 20.656 11.148 -12.891 1 83.94 157 ASN A N 1
ATOM 1168 C CA . ASN A 1 157 ? 22.109 11.016 -12.766 1 83.94 157 ASN A CA 1
ATOM 1169 C C . ASN A 1 157 ? 22.547 10.914 -11.312 1 83.94 157 ASN A C 1
ATOM 1171 O O . ASN A 1 157 ? 23.391 11.688 -10.859 1 83.94 157 ASN A O 1
ATOM 1175 N N . PRO A 1 158 ? 22.047 9.992 -10.641 1 81.5 158 PRO A N 1
ATOM 1176 C CA . PRO A 1 158 ? 22.562 9.781 -9.281 1 81.5 158 PRO A CA 1
ATOM 1177 C C . PRO A 1 158 ? 23.969 9.188 -9.273 1 81.5 158 PRO A C 1
ATOM 1179 O O . PRO A 1 158 ? 24.422 8.641 -10.281 1 81.5 158 PRO A O 1
ATOM 1182 N N . PRO A 1 159 ? 24.734 9.43 -8.133 1 81.75 159 PRO A N 1
ATOM 1183 C CA . PRO A 1 159 ? 26 8.703 -8.016 1 81.75 159 PRO A CA 1
ATOM 1184 C C . PRO A 1 159 ? 25.844 7.203 -8.25 1 81.75 159 PRO A C 1
ATOM 1186 O O . PRO A 1 159 ? 24.75 6.652 -8.031 1 81.75 159 PRO A O 1
ATOM 1189 N N . PRO A 1 160 ? 26.875 6.523 -8.797 1 83.94 160 PRO A N 1
ATOM 1190 C CA . PRO A 1 160 ? 26.797 5.082 -9.047 1 83.94 160 PRO A CA 1
ATOM 1191 C C . PRO A 1 160 ? 26.344 4.289 -7.82 1 83.94 160 PRO A C 1
ATOM 1193 O O . PRO A 1 160 ? 26.828 4.543 -6.711 1 83.94 160 PRO A O 1
ATOM 1196 N N . GLY A 1 161 ? 25.453 3.398 -8.008 1 87.06 161 GLY A N 1
ATOM 1197 C CA . GLY A 1 161 ? 24.984 2.527 -6.938 1 87.06 161 GLY A CA 1
ATOM 1198 C C . GLY A 1 161 ? 23.984 3.195 -6.02 1 87.06 161 GLY A C 1
ATOM 1199 O O . GLY A 1 161 ? 23.609 2.633 -4.992 1 87.06 161 GLY A O 1
ATOM 1200 N N . GLN A 1 162 ? 23.641 4.43 -6.434 1 91.12 162 GLN A N 1
ATOM 1201 C CA . GLN A 1 162 ? 22.719 5.18 -5.578 1 91.12 162 GLN A CA 1
ATOM 1202 C C . GLN A 1 162 ? 21.516 5.664 -6.363 1 91.12 162 GLN A C 1
ATOM 1204 O O . GLN A 1 162 ? 21.531 5.691 -7.598 1 91.12 162 GLN A O 1
ATOM 1209 N N . SER A 1 163 ? 20.469 5.816 -5.684 1 93.5 163 SER A N 1
ATOM 1210 C CA . SER A 1 163 ? 19.281 6.457 -6.234 1 93.5 163 SER A CA 1
ATOM 1211 C C . SER A 1 163 ? 18.734 7.516 -5.285 1 93.5 163 SER A C 1
ATOM 1213 O O . SER A 1 163 ? 18.781 7.352 -4.062 1 93.5 163 SER A O 1
ATOM 1215 N N . ILE A 1 164 ? 18.312 8.648 -5.863 1 96.25 164 ILE A N 1
ATOM 1216 C CA . ILE A 1 164 ? 17.656 9.719 -5.121 1 96.25 164 ILE A CA 1
ATOM 1217 C C . ILE A 1 164 ? 16.281 9.977 -5.719 1 96.25 164 ILE A C 1
ATOM 1219 O O . ILE A 1 164 ? 16.141 10.18 -6.926 1 96.25 164 ILE A O 1
ATOM 1223 N N . LYS A 1 165 ? 15.281 9.961 -4.836 1 96.88 165 LYS A N 1
ATOM 1224 C CA . LYS A 1 165 ? 13.922 10.234 -5.27 1 96.88 165 LYS A CA 1
ATOM 1225 C C . LYS A 1 165 ? 13.32 11.398 -4.484 1 96.88 165 LYS A C 1
ATOM 1227 O O . LYS A 1 165 ? 13.414 11.445 -3.258 1 96.88 165 LYS A O 1
ATOM 1232 N N . GLU A 1 166 ? 12.773 12.336 -5.281 1 97.94 166 GLU A N 1
ATOM 1233 C CA . GLU A 1 166 ? 11.984 13.383 -4.641 1 97.94 166 GLU A CA 1
ATOM 1234 C C . GLU A 1 166 ? 10.664 12.836 -4.117 1 97.94 166 GLU A C 1
ATOM 1236 O O . GLU A 1 166 ? 9.969 12.102 -4.816 1 97.94 166 GLU A O 1
ATOM 1241 N N . LEU A 1 167 ? 10.391 13.195 -2.852 1 98.25 167 LEU A N 1
ATOM 1242 C CA . LEU A 1 167 ? 9.133 12.82 -2.209 1 98.25 167 LEU A CA 1
ATOM 1243 C C . LEU A 1 167 ? 8.258 14.047 -1.978 1 98.25 167 LEU A C 1
ATOM 1245 O O . LEU A 1 167 ? 8.68 15.008 -1.334 1 98.25 167 LEU A O 1
ATOM 1249 N N . ASN A 1 168 ? 7.07 14 -2.527 1 98.31 168 ASN A N 1
ATOM 1250 C CA . ASN A 1 168 ? 6.02 14.953 -2.176 1 98.31 168 ASN A CA 1
ATOM 1251 C C . ASN A 1 168 ? 4.945 14.305 -1.306 1 98.31 168 ASN A C 1
ATOM 1253 O O . ASN A 1 168 ? 4.152 13.5 -1.791 1 98.31 168 ASN A O 1
ATOM 1257 N N . ILE A 1 169 ? 4.965 14.719 -0.038 1 98.12 169 ILE A N 1
ATOM 1258 C CA . ILE A 1 169 ? 4.117 14.078 0.967 1 98.12 169 ILE A CA 1
ATOM 1259 C C . ILE A 1 169 ? 2.908 14.961 1.258 1 98.12 169 ILE A C 1
ATOM 1261 O O . ILE A 1 169 ? 3.055 16.156 1.552 1 98.12 169 ILE A O 1
ATOM 1265 N N . HIS A 1 170 ? 1.771 14.422 1.138 1 96.12 170 HIS A N 1
ATOM 1266 C CA . HIS A 1 170 ? 0.509 15.047 1.521 1 96.12 170 HIS A CA 1
ATOM 1267 C C . HIS A 1 170 ? -0.295 14.148 2.447 1 96.12 170 HIS A C 1
ATOM 1269 O O . HIS A 1 170 ? -0.667 13.031 2.066 1 96.12 170 HIS A O 1
ATOM 1275 N N . ALA A 1 171 ? -0.522 14.641 3.676 1 95.25 171 ALA A N 1
ATOM 1276 C CA . ALA A 1 171 ? -1.215 13.773 4.625 1 95.25 171 ALA A CA 1
ATOM 1277 C C . ALA A 1 171 ? -2.092 14.594 5.574 1 95.25 171 ALA A C 1
ATOM 1279 O O . ALA A 1 171 ? -1.873 15.789 5.754 1 95.25 171 ALA A O 1
ATOM 1280 N N . PHE A 1 172 ? -3.092 13.898 6.082 1 92.25 172 PHE A N 1
ATOM 1281 C CA . PHE A 1 172 ? -3.879 14.375 7.215 1 92.25 172 PHE A CA 1
ATOM 1282 C C . PHE A 1 172 ? -3.59 13.547 8.461 1 92.25 172 PHE A C 1
ATOM 1284 O O . PHE A 1 172 ? -3.301 12.352 8.367 1 92.25 172 PHE A O 1
ATOM 1291 N N . TYR A 1 173 ? -3.611 14.164 9.57 1 91.62 173 TYR A N 1
ATOM 1292 C CA . TYR A 1 173 ? -3.414 13.469 10.836 1 91.62 173 TYR A CA 1
ATOM 1293 C C . TYR A 1 173 ? -4.23 14.117 11.945 1 91.62 173 TYR A C 1
ATOM 1295 O O . TYR A 1 173 ? -4.66 15.266 11.82 1 91.62 173 TYR A O 1
ATOM 1303 N N . VAL A 1 174 ? -4.543 13.312 13.016 1 86.94 174 VAL A N 1
ATOM 1304 C CA . VAL A 1 174 ? -5.426 13.773 14.078 1 86.94 174 VAL A CA 1
ATOM 1305 C C . VAL A 1 174 ? -4.605 14.438 15.18 1 86.94 174 VAL A C 1
ATOM 1307 O O . VAL A 1 174 ? -3.607 13.883 15.648 1 86.94 174 VAL A O 1
ATOM 1310 N N . LYS A 1 175 ? -5.059 15.656 15.469 1 74.69 175 LYS A N 1
ATOM 1311 C CA . LYS A 1 175 ? -4.449 16.344 16.609 1 74.69 175 LYS A CA 1
ATOM 1312 C C . LYS A 1 175 ? -5.039 15.844 17.922 1 74.69 175 LYS A C 1
ATOM 1314 O O . LYS A 1 175 ? -6.238 15.57 18.016 1 74.69 175 LYS A O 1
ATOM 1319 N N . PRO A 1 176 ? -4.223 15.32 18.828 1 61.62 176 PRO A N 1
ATOM 1320 C CA . PRO A 1 176 ? -4.766 14.844 20.094 1 61.62 176 PRO A CA 1
ATOM 1321 C C . PRO A 1 176 ? -5.875 15.742 20.641 1 61.62 176 PRO A C 1
ATOM 1323 O O . PRO A 1 176 ? -6.871 15.25 21.172 1 61.62 176 PRO A O 1
ATOM 1326 N N . ALA A 1 177 ? -5.816 16.938 20.844 1 58.09 177 ALA A N 1
ATOM 1327 C CA . ALA A 1 177 ? -6.789 17.812 21.5 1 58.09 177 ALA A CA 1
ATOM 1328 C C . ALA A 1 177 ? -7.93 18.172 20.562 1 58.09 177 ALA A C 1
ATOM 1330 O O . ALA A 1 177 ? -8.914 18.797 20.969 1 58.09 177 ALA A O 1
ATOM 1331 N N . GLY A 1 178 ? -8.031 17.719 19.375 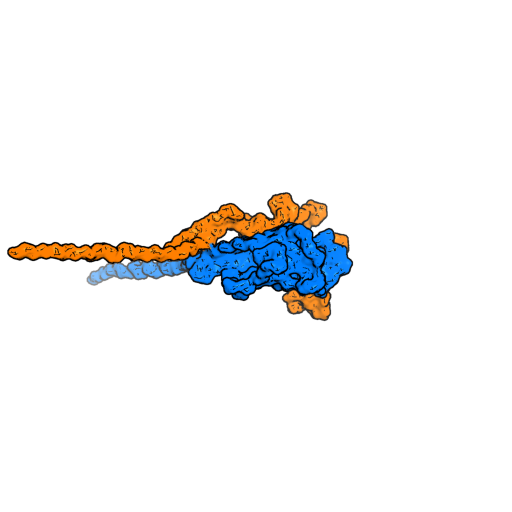1 51.78 178 GLY A N 1
ATOM 1332 C CA . GLY A 1 178 ? -8.906 18.359 18.406 1 51.78 178 GLY A CA 1
ATOM 1333 C C . GLY A 1 178 ? -10.195 17.609 18.172 1 51.78 178 GLY A C 1
ATOM 1334 O O . GLY A 1 178 ? -10.484 17.203 17.047 1 51.78 178 GLY A O 1
ATOM 1335 N N . THR A 1 179 ? -10.781 16.938 19.188 1 52.88 179 THR A N 1
ATOM 1336 C CA . THR A 1 179 ? -12.062 16.312 18.875 1 52.88 179 THR A CA 1
ATOM 1337 C C . THR A 1 179 ? -13.195 17.328 18.953 1 52.88 179 THR A C 1
ATOM 1339 O O . THR A 1 179 ? -13.258 18.141 19.875 1 52.88 179 THR A O 1
ATOM 1342 N N . ILE A 1 180 ? -13.891 17.594 17.812 1 52.19 180 ILE A N 1
ATOM 1343 C CA . ILE A 1 180 ? -15.102 18.406 17.812 1 52.19 180 ILE A CA 1
ATOM 1344 C C . ILE A 1 180 ? -16.312 17.5 18.031 1 52.19 180 ILE A C 1
ATOM 1346 O O . ILE A 1 180 ? -16.375 16.391 17.484 1 52.19 180 ILE A O 1
ATOM 1350 N N . SER A 1 181 ? -17 17.672 19.141 1 50.72 181 SER A N 1
ATOM 1351 C CA . SER A 1 181 ? -18.234 16.938 19.422 1 50.72 181 SER A CA 1
ATOM 1352 C C . SER A 1 181 ? -19.203 17.016 18.234 1 50.72 181 SER A C 1
ATOM 1354 O O . SER A 1 181 ? -19.484 18.094 17.734 1 50.72 181 SER A O 1
ATOM 1356 N N . GLY A 1 182 ? -19.281 15.945 17.438 1 47.41 182 GLY A N 1
ATOM 1357 C CA . GLY A 1 182 ? -20.266 15.914 16.375 1 47.41 182 GLY A CA 1
ATOM 1358 C C . GLY A 1 182 ? -21.688 16.062 16.875 1 47.41 182 GLY A C 1
ATOM 1359 O O . GLY A 1 182 ? -21.938 16.094 18.078 1 47.41 182 GLY A O 1
ATOM 1360 N N . PRO A 1 183 ? -22.688 16.484 15.984 1 43.34 183 PRO A N 1
ATOM 1361 C CA . PRO A 1 183 ? -24.078 16.656 16.438 1 43.34 183 PRO A CA 1
ATOM 1362 C C . PRO A 1 183 ? -24.672 15.391 17.031 1 43.34 183 PRO A C 1
ATOM 1364 O O . PRO A 1 183 ? -24.312 14.281 16.625 1 43.34 183 PRO A O 1
ATOM 1367 N N . THR A 1 184 ? -25.125 15.461 18.25 1 39.84 184 THR A N 1
ATOM 1368 C CA . THR A 1 184 ? -25.938 14.406 18.844 1 39.84 184 THR A CA 1
ATOM 1369 C C . THR A 1 184 ? -27.125 14.078 17.938 1 39.84 184 THR A C 1
ATOM 1371 O O . THR A 1 184 ? -27.906 14.961 17.594 1 39.84 184 THR A O 1
ATOM 1374 N N . ILE A 1 185 ? -27.031 13.125 17.078 1 35.81 185 ILE A N 1
ATOM 1375 C CA . ILE A 1 185 ? -28.234 12.727 16.359 1 35.81 185 ILE A CA 1
ATOM 1376 C C . ILE A 1 185 ? -29.25 12.141 17.328 1 35.81 185 ILE A C 1
ATOM 1378 O O . ILE A 1 185 ? -28.969 11.141 18 1 35.81 185 ILE A O 1
ATOM 1382 N N . GLN A 1 186 ? -30.25 12.875 17.75 1 33.81 186 GLN A N 1
ATOM 1383 C CA . GLN A 1 186 ? -31.453 12.438 18.469 1 33.81 186 GLN A CA 1
ATOM 1384 C C . GLN A 1 186 ? -32.312 11.508 17.609 1 33.81 186 GLN A C 1
ATOM 1386 O O . GLN A 1 186 ? -32.5 11.766 16.422 1 33.81 186 GLN A O 1
ATOM 1391 N N . MET B 1 1 ? -12.711 80.938 45.125 1 35.69 1 MET B N 1
ATOM 1392 C CA . MET B 1 1 ? -11.68 79.938 44.844 1 35.69 1 MET B CA 1
ATOM 1393 C C . MET B 1 1 ? -12.297 78.688 44.25 1 35.69 1 MET B C 1
ATOM 1395 O O . MET B 1 1 ? -12.977 77.938 44.969 1 35.69 1 MET B O 1
ATOM 1399 N N . ARG B 1 2 ? -12.617 78.688 42.906 1 43.94 2 ARG B N 1
ATOM 1400 C CA . ARG B 1 2 ? -13.312 77.75 42 1 43.94 2 ARG B CA 1
ATOM 1401 C C . ARG B 1 2 ? -12.469 76.5 41.719 1 43.94 2 ARG B C 1
ATOM 1403 O O . ARG B 1 2 ? -11.367 76.625 41.188 1 43.94 2 ARG B O 1
ATOM 1410 N N . SER B 1 3 ? -12.594 75.562 42.719 1 45.47 3 SER B N 1
ATOM 1411 C CA . SER B 1 3 ? -11.852 74.312 42.656 1 45.47 3 SER B CA 1
ATOM 1412 C C . SER B 1 3 ? -12.156 73.562 41.344 1 45.47 3 SER B C 1
ATOM 1414 O O . SER B 1 3 ? -13.32 73.312 41.031 1 45.47 3 SER B O 1
ATOM 1416 N N . PRO B 1 4 ? -11.242 73.688 40.312 1 48.41 4 PRO B N 1
ATOM 1417 C CA . PRO B 1 4 ? -11.43 72.938 39.062 1 48.41 4 PRO B CA 1
ATOM 1418 C C . PRO B 1 4 ? -11.531 71.438 39.281 1 48.41 4 PRO B C 1
ATOM 1420 O O . PRO B 1 4 ? -10.969 70.938 40.25 1 48.41 4 PRO B O 1
ATOM 1423 N N . SER B 1 5 ? -12.727 70.812 38.969 1 46.84 5 SER B N 1
ATOM 1424 C CA . SER B 1 5 ? -13.164 69.438 38.906 1 46.84 5 SER B CA 1
ATOM 1425 C C . SER B 1 5 ? -12.234 68.625 38 1 46.84 5 SER B C 1
ATOM 1427 O O . SER B 1 5 ? -12.062 68.875 36.812 1 46.84 5 SER B O 1
ATOM 1429 N N . ARG B 1 6 ? -11.102 68.062 38.594 1 46.59 6 ARG B N 1
ATOM 1430 C CA . ARG B 1 6 ? -10.164 67.188 37.938 1 46.59 6 ARG B CA 1
ATOM 1431 C C . ARG B 1 6 ? -10.883 65.938 37.406 1 46.59 6 ARG B C 1
ATOM 1433 O O . ARG B 1 6 ? -11.32 65.062 38.188 1 46.59 6 ARG B O 1
ATOM 1440 N N . VAL B 1 7 ? -11.781 66.125 36.438 1 48.66 7 VAL B N 1
ATOM 1441 C CA . VAL B 1 7 ? -12.281 64.938 35.75 1 48.66 7 VAL B CA 1
ATOM 1442 C C . VAL B 1 7 ? -11.117 64.125 35.219 1 48.66 7 VAL B C 1
ATOM 1444 O O . VAL B 1 7 ? -10.383 64.562 34.344 1 48.66 7 VAL B O 1
ATOM 1447 N N . LEU B 1 8 ? -10.414 63.281 36.125 1 46.84 8 LEU B N 1
ATOM 1448 C CA . LEU B 1 8 ? -9.383 62.312 35.812 1 46.84 8 LEU B CA 1
ATOM 1449 C C . LEU B 1 8 ? -9.812 61.406 34.656 1 46.84 8 LEU B C 1
ATOM 1451 O O . LEU B 1 8 ? -10.961 60.938 34.625 1 46.84 8 LEU B O 1
ATOM 1455 N N . PRO B 1 9 ? -8.898 61.25 33.562 1 50 9 PRO B N 1
ATOM 1456 C CA . PRO B 1 9 ? -8.969 60.469 32.344 1 50 9 PRO B CA 1
ATOM 1457 C C . PRO B 1 9 ? -9.008 58.969 32.656 1 50 9 PRO B C 1
ATOM 1459 O O . PRO B 1 9 ? -7.969 58.344 32.938 1 50 9 PRO B O 1
ATOM 1462 N N . ILE B 1 10 ? -9.938 58.375 33.469 1 48.81 10 ILE B N 1
ATOM 1463 C CA . ILE B 1 10 ? -9.977 56.938 33.75 1 48.81 10 ILE B CA 1
ATOM 1464 C C . ILE B 1 10 ? -10.055 56.156 32.438 1 48.81 10 ILE B C 1
ATOM 1466 O O . ILE B 1 10 ? -9.992 54.938 32.438 1 48.81 10 ILE B O 1
ATOM 1470 N N . ILE B 1 11 ? -10.453 56.719 31.25 1 46 11 ILE B N 1
ATOM 1471 C CA . ILE B 1 11 ? -11.07 55.812 30.297 1 46 11 ILE B CA 1
ATOM 1472 C C . ILE B 1 11 ? -9.992 54.969 29.609 1 46 11 ILE B C 1
ATOM 1474 O O . ILE B 1 11 ? -10.305 54.094 28.781 1 46 11 ILE B O 1
ATOM 1478 N N . LEU B 1 12 ? -8.648 55.312 29.594 1 47.47 12 LEU B N 1
ATOM 1479 C CA . LEU B 1 12 ? -7.918 54.688 28.484 1 47.47 12 LEU B CA 1
ATOM 1480 C C . LEU B 1 12 ? -7.59 53.25 28.766 1 47.47 12 LEU B C 1
ATOM 1482 O O . LEU B 1 12 ? -6.895 52.594 28 1 47.47 12 LEU B O 1
ATOM 1486 N N . VAL B 1 13 ? -7.719 52.688 29.984 1 45.72 13 VAL B N 1
ATOM 1487 C CA . VAL B 1 13 ? -7.082 51.406 30.281 1 45.72 13 VAL B CA 1
ATOM 1488 C C . VAL B 1 13 ? -7.785 50.312 29.516 1 45.72 13 VAL B C 1
ATOM 1490 O O . VAL B 1 13 ? -7.324 49.156 29.5 1 45.72 13 VAL B O 1
ATOM 1493 N N . LEU B 1 14 ? -9.031 50.344 29.078 1 43.25 14 LEU B N 1
ATOM 1494 C CA . LEU B 1 14 ? -9.734 49.094 28.781 1 43.25 14 LEU B CA 1
ATOM 1495 C C . LEU B 1 14 ? -9.18 48.469 27.516 1 43.25 14 LEU B C 1
ATOM 1497 O O . LEU B 1 14 ? -9.43 47.281 27.266 1 43.25 14 LEU B O 1
ATOM 1501 N N . TYR B 1 15 ? -8.734 49.188 26.5 1 43.16 15 TYR B N 1
ATOM 1502 C CA . TYR B 1 15 ? -8.758 48.531 25.203 1 43.16 15 TYR B CA 1
ATOM 1503 C C . TYR B 1 15 ? -7.59 47.562 25.078 1 43.16 15 TYR B C 1
ATOM 1505 O O . TYR B 1 15 ? -6.781 47.656 24.141 1 43.16 15 TYR B O 1
ATOM 1513 N N . PHE B 1 16 ? -6.699 47.344 26.016 1 45 16 PHE B N 1
ATOM 1514 C CA . PHE B 1 16 ? -5.727 46.344 25.641 1 45 16 PHE B CA 1
ATOM 1515 C C . PHE B 1 16 ? -6.422 45.031 25.281 1 45 16 PHE B C 1
ATOM 1517 O O . PHE B 1 16 ? -6.824 44.281 26.172 1 45 16 PHE B O 1
ATOM 1524 N N . ILE B 1 17 ? -7.438 44.969 24.328 1 41.72 17 ILE B N 1
ATOM 1525 C CA . ILE B 1 17 ? -7.953 43.719 23.734 1 41.72 17 ILE B CA 1
ATOM 1526 C C . ILE B 1 17 ? -6.793 42.781 23.406 1 41.72 17 ILE B C 1
ATOM 1528 O O . ILE B 1 17 ? -5.844 43.188 22.719 1 41.72 17 ILE B O 1
ATOM 1532 N N . LEU B 1 18 ? -6.461 41.75 24.234 1 41.97 18 LEU B N 1
ATOM 1533 C CA . LEU B 1 18 ? -5.785 40.469 24.047 1 41.97 18 LEU B CA 1
ATOM 1534 C C . LEU B 1 18 ? -6.07 39.906 22.656 1 41.97 18 LEU B C 1
ATOM 1536 O O . LEU B 1 18 ? -7.18 39.438 22.391 1 41.97 18 LEU B O 1
ATOM 1540 N N . SER B 1 19 ? -5.633 40.531 21.578 1 45.62 19 SER B N 1
ATOM 1541 C CA . SER B 1 19 ? -5.504 39.781 20.328 1 45.62 19 SER B CA 1
ATOM 1542 C C . SER B 1 19 ? -4.863 38.438 20.562 1 45.62 19 SER B C 1
ATOM 1544 O O . SER B 1 19 ? -3.637 38.312 20.562 1 45.62 19 SER B O 1
ATOM 1546 N N . MET B 1 20 ? -5.215 37.688 21.656 1 43.12 20 MET B N 1
ATOM 1547 C CA . MET B 1 20 ? -4.746 36.312 21.547 1 43.12 20 MET B CA 1
ATOM 1548 C C . MET B 1 20 ? -5.062 35.719 20.156 1 43.12 20 MET B C 1
ATOM 1550 O O . MET B 1 20 ? -6.23 35.562 19.812 1 43.12 20 MET B O 1
ATOM 1554 N N . ALA B 1 21 ? -4.277 35.969 19.141 1 47.53 21 ALA B N 1
ATOM 1555 C CA . ALA B 1 21 ? -4.324 35.094 17.969 1 47.53 21 ALA B CA 1
ATOM 1556 C C . ALA B 1 21 ? -4.543 33.656 18.359 1 47.53 21 ALA B C 1
ATOM 1558 O O . ALA B 1 21 ? -3.68 33.031 18.984 1 47.53 21 ALA B O 1
ATOM 1559 N N . SER B 1 22 ? -5.676 33.219 18.75 1 48.56 22 SER B N 1
ATOM 1560 C CA . SER B 1 22 ? -5.895 31.781 18.828 1 48.56 22 SER B CA 1
ATOM 1561 C C . SER B 1 22 ? -5.375 31.078 17.578 1 48.56 22 SER B C 1
ATOM 1563 O O . SER B 1 22 ? -5.668 31.484 16.453 1 48.56 22 SER B O 1
ATOM 1565 N N . PRO B 1 23 ? -4.246 30.453 17.656 1 49.81 23 PRO B N 1
ATOM 1566 C CA . PRO B 1 23 ? -3.951 29.672 16.438 1 49.81 23 PRO B CA 1
ATOM 1567 C C . PRO B 1 23 ? -5.191 29.016 15.844 1 49.81 23 PRO B C 1
ATOM 1569 O O . PRO B 1 23 ? -5.961 28.375 16.562 1 49.81 23 PRO B O 1
ATOM 1572 N N . SER B 1 24 ? -5.883 29.672 14.961 1 51.28 24 SER B N 1
ATOM 1573 C CA . SER B 1 24 ? -7 29.078 14.242 1 51.28 24 SER B CA 1
ATOM 1574 C C . SER B 1 24 ? -6.695 27.625 13.867 1 51.28 24 SER B C 1
ATOM 1576 O O . SER B 1 24 ? -5.77 27.359 13.102 1 51.28 24 SER B O 1
ATOM 1578 N N . LEU B 1 25 ? -6.789 26.766 14.875 1 56.06 25 LEU B N 1
ATOM 1579 C CA . LEU B 1 25 ? -6.738 25.359 14.508 1 56.06 25 LEU B CA 1
ATOM 1580 C C . LEU B 1 25 ? -7.695 25.062 13.352 1 56.06 25 LEU B C 1
ATOM 1582 O O . LEU B 1 25 ? -8.906 25.266 13.477 1 56.06 25 LEU B O 1
ATOM 1586 N N . SER B 1 26 ? -7.27 25.328 12.141 1 63.28 26 SER B N 1
ATOM 1587 C CA . SER B 1 26 ? -8.102 25.031 10.977 1 63.28 26 SER B CA 1
ATOM 1588 C C . SER B 1 26 ? -8.312 23.531 10.812 1 63.28 26 SER B C 1
ATOM 1590 O O . SER B 1 26 ? -7.348 22.766 10.75 1 63.28 26 SER B O 1
ATOM 1592 N N . CYS B 1 27 ? -9.422 23.031 11.383 1 74.5 27 CYS B N 1
ATOM 1593 C CA . CYS B 1 27 ? -9.867 21.656 11.164 1 74.5 27 CYS B CA 1
ATOM 1594 C C . CYS B 1 27 ? -10.367 21.469 9.734 1 74.5 27 CYS B C 1
ATOM 1596 O O . CYS B 1 27 ? -11.062 22.328 9.195 1 74.5 27 CYS B O 1
ATOM 1598 N N . VAL B 1 28 ? -9.805 20.469 9.07 1 74.25 28 VAL B N 1
ATOM 1599 C CA . VAL B 1 28 ? -10.227 20.125 7.719 1 74.25 28 VAL B CA 1
ATOM 1600 C C . VAL B 1 28 ? -11.039 18.828 7.742 1 74.25 28 VAL B C 1
ATOM 1602 O O . VAL B 1 28 ? -10.688 17.875 8.445 1 74.25 28 VAL B O 1
ATOM 1605 N N . ILE B 1 29 ? -12.172 18.891 7.109 1 73.5 29 ILE B N 1
ATOM 1606 C CA . ILE B 1 29 ? -12.953 17.688 6.875 1 73.5 29 ILE B CA 1
ATOM 1607 C C . ILE B 1 29 ? -12.922 17.328 5.391 1 73.5 29 ILE B C 1
ATOM 1609 O O . ILE B 1 29 ? -13.57 17.984 4.574 1 73.5 29 ILE B O 1
ATOM 1613 N N . PRO B 1 30 ? -12.203 16.344 5.047 1 75.38 30 PRO B N 1
ATOM 1614 C CA . PRO B 1 30 ? -12.125 15.984 3.629 1 75.38 30 PRO B CA 1
ATOM 1615 C C . PRO B 1 30 ? -13.438 15.43 3.088 1 75.38 30 PRO B C 1
ATOM 1617 O O . PRO B 1 30 ? -14.156 14.727 3.807 1 75.38 30 PRO B O 1
ATOM 1620 N N . CYS B 1 31 ? -13.727 15.789 1.837 1 81.88 31 CYS B N 1
ATOM 1621 C CA . CYS B 1 31 ? -14.875 15.211 1.148 1 81.88 31 CYS B CA 1
ATOM 1622 C C . CYS B 1 31 ? -14.547 13.836 0.583 1 81.88 31 CYS B C 1
ATOM 1624 O O . CYS B 1 31 ? -13.531 13.664 -0.096 1 81.88 31 CYS B O 1
ATOM 1626 N N . GLU B 1 32 ? -15.461 12.93 0.866 1 87.75 32 GLU B N 1
ATOM 1627 C CA . GLU B 1 32 ? -15.195 11.57 0.413 1 87.75 32 GLU B CA 1
ATOM 1628 C C . GLU B 1 32 ? -16.219 11.125 -0.623 1 87.75 32 GLU B C 1
ATOM 1630 O O . GLU B 1 32 ? -17.375 11.562 -0.591 1 87.75 32 GLU B O 1
ATOM 1635 N N . SER B 1 33 ? -15.727 10.336 -1.579 1 91.94 33 SER B N 1
ATOM 1636 C CA . SER B 1 33 ? -16.578 9.625 -2.533 1 91.94 33 SER B CA 1
ATOM 1637 C C . SER B 1 33 ? -16.625 8.133 -2.23 1 91.94 33 SER B C 1
ATOM 1639 O O . SER B 1 33 ? -15.68 7.578 -1.657 1 91.94 33 SER B O 1
ATOM 1641 N N . GLU B 1 34 ? -17.719 7.586 -2.615 1 94.75 34 GLU B N 1
ATOM 1642 C CA . GLU B 1 34 ? -17.938 6.16 -2.391 1 94.75 34 GLU B CA 1
ATOM 1643 C C . GLU B 1 34 ? -17.75 5.367 -3.68 1 94.75 34 GLU B C 1
ATOM 1645 O O . GLU B 1 34 ? -18.078 5.848 -4.766 1 94.75 34 GLU B O 1
ATOM 1650 N N . ILE B 1 35 ? -17.297 4.129 -3.547 1 94.88 35 ILE B N 1
ATOM 1651 C CA . ILE B 1 35 ? -17.172 3.246 -4.699 1 94.88 35 ILE B CA 1
ATOM 1652 C C . ILE B 1 35 ? -17.562 1.822 -4.305 1 94.88 35 ILE B C 1
ATOM 1654 O O . ILE B 1 35 ? -17.234 1.365 -3.207 1 94.88 35 ILE B O 1
ATOM 1658 N N . ASN B 1 36 ? -18.312 1.166 -5.168 1 97.81 36 ASN B N 1
ATOM 1659 C CA . ASN B 1 36 ? -18.641 -0.254 -5.109 1 97.81 36 ASN B CA 1
ATOM 1660 C C . ASN B 1 36 ? -18.25 -0.974 -6.398 1 97.81 36 ASN B C 1
ATOM 1662 O O . ASN B 1 36 ? -18.609 -0.54 -7.492 1 97.81 36 ASN B O 1
ATOM 1666 N N . LEU B 1 37 ? -17.5 -2.035 -6.238 1 97.5 37 LEU B N 1
ATOM 1667 C CA . LEU B 1 37 ? -17.062 -2.822 -7.391 1 97.5 37 LEU B CA 1
ATOM 1668 C C . LEU B 1 37 ? -17.281 -4.312 -7.141 1 97.5 37 LEU B C 1
ATOM 1670 O O . LEU B 1 37 ? -17.156 -4.777 -6.004 1 97.5 37 LEU B O 1
ATOM 1674 N N . ARG B 1 38 ? -17.578 -4.961 -8.164 1 98.38 38 ARG B N 1
ATOM 1675 C CA . ARG B 1 38 ? -17.531 -6.418 -8.188 1 98.38 38 ARG B CA 1
ATOM 1676 C C . ARG B 1 38 ? -16.516 -6.914 -9.211 1 98.38 38 ARG B C 1
ATOM 1678 O O . ARG B 1 38 ? -16.672 -6.699 -10.414 1 98.38 38 ARG B O 1
ATOM 1685 N N . LEU B 1 39 ? -15.516 -7.582 -8.734 1 98.5 39 LEU B N 1
ATOM 1686 C CA . LEU B 1 39 ? -14.422 -8.086 -9.555 1 98.5 39 LEU B CA 1
ATOM 1687 C C . LEU B 1 39 ? -14.07 -9.516 -9.172 1 98.5 39 LEU B C 1
ATOM 1689 O O . LEU B 1 39 ? -14.719 -10.117 -8.312 1 98.5 39 LEU B O 1
ATOM 1693 N N . TYR B 1 40 ? -13.008 -10.031 -9.867 1 97.94 40 TYR B N 1
ATOM 1694 C CA . TYR B 1 40 ? -12.609 -11.414 -9.609 1 97.94 40 TYR B CA 1
ATOM 1695 C C . TYR B 1 40 ? -11.086 -11.531 -9.539 1 97.94 40 TYR B C 1
ATOM 1697 O O . TYR B 1 40 ? -10.383 -11.078 -10.43 1 97.94 40 TYR B O 1
ATOM 1705 N N . LEU B 1 41 ? -10.695 -12.141 -8.492 1 97.88 41 LEU B N 1
ATOM 1706 C CA . LEU B 1 41 ? -9.281 -12.438 -8.305 1 97.88 41 LEU B CA 1
ATOM 1707 C C . LEU B 1 41 ? -8.914 -13.773 -8.922 1 97.88 41 LEU B C 1
ATOM 1709 O O . LEU B 1 41 ? -9.516 -14.805 -8.594 1 97.88 41 LEU B O 1
ATOM 1713 N N . HIS B 1 42 ? -7.875 -13.719 -9.781 1 97.25 42 HIS B N 1
ATOM 1714 C CA . HIS B 1 42 ? -7.434 -14.914 -10.484 1 97.25 42 HIS B CA 1
ATOM 1715 C C . HIS B 1 42 ? -6.012 -15.289 -10.094 1 97.25 42 HIS B C 1
ATOM 1717 O O . HIS B 1 42 ? -5.055 -14.625 -10.5 1 97.25 42 HIS B O 1
ATOM 1723 N N . GLN B 1 43 ? -5.918 -16.344 -9.344 1 95.94 43 GLN B N 1
ATOM 1724 C CA . GLN B 1 43 ? -4.637 -16.828 -8.844 1 95.94 43 GLN B CA 1
ATOM 1725 C C . GLN B 1 43 ? -4.184 -18.062 -9.609 1 95.94 43 GLN B C 1
ATOM 1727 O O . GLN B 1 43 ? -4.93 -19.047 -9.727 1 95.94 43 GLN B O 1
ATOM 1732 N N . ILE B 1 44 ? -2.961 -18 -10.094 1 94.81 44 ILE B N 1
ATOM 1733 C CA . ILE B 1 44 ? -2.363 -19.125 -10.797 1 94.81 44 ILE B CA 1
ATOM 1734 C C . ILE B 1 44 ? -1.089 -19.562 -10.086 1 94.81 44 ILE B C 1
ATOM 1736 O O . ILE B 1 44 ? -0.04 -18.938 -10.227 1 94.81 44 ILE B O 1
ATOM 1740 N N . ALA B 1 45 ? -1.187 -20.672 -9.383 1 89.5 45 ALA B N 1
ATOM 1741 C CA . ALA B 1 45 ? -0.089 -21.125 -8.539 1 89.5 45 ALA B CA 1
ATOM 1742 C C . ALA B 1 45 ? 0.895 -21.984 -9.328 1 89.5 45 ALA B C 1
ATOM 1744 O O . ALA B 1 45 ? 2.068 -22.094 -8.969 1 89.5 45 ALA B O 1
ATOM 1745 N N . ALA B 1 46 ? 0.41 -22.531 -10.359 1 86.25 46 ALA B N 1
ATOM 1746 C CA . ALA B 1 46 ? 1.269 -23.406 -11.141 1 86.25 46 ALA B CA 1
ATOM 1747 C C . ALA B 1 46 ? 0.841 -23.438 -12.609 1 86.25 46 ALA B C 1
ATOM 1749 O O . ALA B 1 46 ? -0.325 -23.188 -12.922 1 86.25 46 ALA B O 1
ATOM 1750 N N . GLY B 1 47 ? 1.898 -23.734 -13.484 1 85.12 47 GLY B N 1
ATOM 1751 C CA . GLY B 1 47 ? 1.617 -23.828 -14.906 1 85.12 47 GLY B CA 1
ATOM 1752 C C . GLY B 1 47 ? 1.819 -22.516 -15.641 1 85.12 47 GLY B C 1
ATOM 1753 O O . GLY B 1 47 ? 2.533 -21.641 -15.164 1 85.12 47 GLY B O 1
ATOM 1754 N N . SER B 1 48 ? 1.231 -22.453 -16.812 1 86.44 48 SER B N 1
ATOM 1755 C CA . SER B 1 48 ? 1.361 -21.25 -17.641 1 86.44 48 SER B CA 1
ATOM 1756 C C . SER B 1 48 ? 0.628 -20.062 -17.016 1 86.44 48 SER B C 1
ATOM 1758 O O . SER B 1 48 ? -0.501 -20.203 -16.547 1 86.44 48 SER B O 1
ATOM 1760 N N . GLY B 1 49 ? 1.412 -18.969 -16.906 1 89.88 49 GLY B N 1
ATOM 1761 C CA . GLY B 1 49 ? 0.778 -17.766 -16.391 1 89.88 49 GLY B CA 1
ATOM 1762 C C . GLY B 1 49 ? 0.873 -17.641 -14.891 1 89.88 49 GLY B C 1
ATOM 1763 O O . GLY B 1 49 ? 0.125 -16.875 -14.281 1 89.88 49 GLY B O 1
ATOM 1764 N N . THR B 1 50 ? 1.777 -18.453 -14.359 1 92.69 50 THR B N 1
ATOM 1765 C CA . THR B 1 50 ? 1.979 -18.406 -12.914 1 92.69 50 THR B CA 1
ATOM 1766 C C . THR B 1 50 ? 2.223 -16.969 -12.445 1 92.69 50 THR B C 1
ATOM 1768 O O . THR B 1 50 ? 3.035 -16.25 -13.031 1 92.69 50 THR B O 1
ATOM 1771 N N . ASN B 1 51 ? 1.423 -16.625 -11.438 1 96.19 51 ASN B N 1
ATOM 1772 C CA . ASN B 1 51 ? 1.502 -15.234 -10.992 1 96.19 51 ASN B CA 1
ATOM 1773 C C . ASN B 1 51 ? 1.691 -15.141 -9.477 1 96.19 51 ASN B C 1
ATOM 1775 O O . ASN B 1 51 ? 1.221 -14.195 -8.844 1 96.19 51 ASN B O 1
ATOM 1779 N N . GLN B 1 52 ? 2.277 -1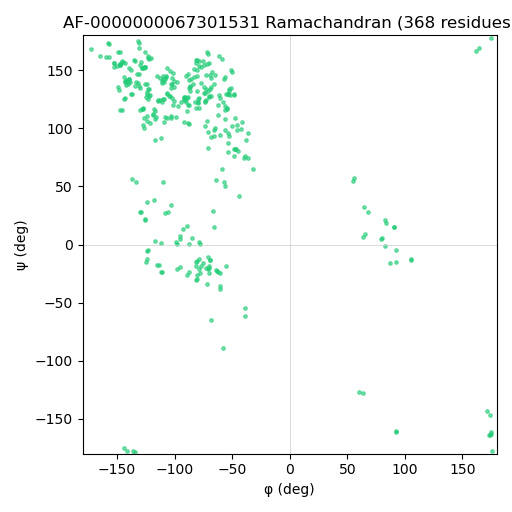6.141 -8.969 1 95.75 52 GLN B N 1
ATOM 1780 C CA . GLN B 1 52 ? 2.762 -16.141 -7.59 1 95.75 52 GLN B CA 1
ATOM 1781 C C . GLN B 1 52 ? 3.955 -17.078 -7.422 1 95.75 52 GLN B C 1
ATOM 1783 O O . GLN B 1 52 ? 4.152 -17.984 -8.234 1 95.75 52 GLN B O 1
ATOM 1788 N N . VAL B 1 53 ? 4.77 -16.812 -6.41 1 94.5 53 VAL B N 1
ATOM 1789 C CA . VAL B 1 53 ? 5.926 -17.672 -6.145 1 94.5 53 VAL B CA 1
ATOM 1790 C C . VAL B 1 53 ? 6.207 -17.703 -4.645 1 94.5 53 VAL B C 1
ATOM 1792 O O . VAL B 1 53 ? 6.199 -16.656 -3.982 1 94.5 53 VAL B O 1
ATOM 1795 N N . ALA B 1 54 ? 6.406 -18.938 -4.176 1 94.56 54 ALA B N 1
ATOM 1796 C CA . ALA B 1 54 ? 6.863 -19.062 -2.795 1 94.56 54 ALA B CA 1
ATOM 1797 C C . ALA B 1 54 ? 8.328 -18.656 -2.662 1 94.56 54 ALA B C 1
ATOM 1799 O O . ALA B 1 54 ? 9.18 -19.125 -3.418 1 94.56 54 ALA B O 1
ATOM 1800 N N . ILE B 1 55 ? 8.562 -17.781 -1.678 1 95.06 55 ILE B N 1
ATOM 1801 C CA . ILE B 1 55 ? 9.938 -17.328 -1.553 1 95.06 55 ILE B CA 1
ATOM 1802 C C . ILE B 1 55 ? 10.547 -17.875 -0.265 1 95.06 55 ILE B C 1
ATOM 1804 O O . ILE B 1 55 ? 11.773 -17.938 -0.129 1 95.06 55 ILE B O 1
ATOM 1808 N N . VAL B 1 56 ? 9.805 -18.219 0.707 1 94.38 56 VAL B N 1
ATOM 1809 C CA . VAL B 1 56 ? 10.219 -18.906 1.924 1 94.38 56 VAL B CA 1
ATOM 1810 C C . VAL B 1 56 ? 9.344 -20.141 2.145 1 94.38 56 VAL B C 1
ATOM 1812 O O . VAL B 1 56 ? 8.117 -20.016 2.275 1 94.38 56 VAL B O 1
ATOM 1815 N N . ALA B 1 57 ? 9.992 -21.234 2.096 1 92.75 57 ALA B N 1
ATOM 1816 C CA . ALA B 1 57 ? 9.273 -22.469 2.412 1 92.75 57 ALA B CA 1
ATOM 1817 C C . ALA B 1 57 ? 9.359 -22.781 3.9 1 92.75 57 ALA B C 1
ATOM 1819 O O . ALA B 1 57 ? 10.383 -22.531 4.539 1 92.75 57 ALA B O 1
ATOM 1820 N N . SER B 1 58 ? 8.258 -23.328 4.316 1 93.06 58 SER B N 1
ATOM 1821 C CA . SER B 1 58 ? 8.227 -23.688 5.727 1 93.06 58 SER B CA 1
ATOM 1822 C C . SER B 1 58 ? 8.32 -25.203 5.906 1 93.06 58 SER B C 1
ATOM 1824 O O . SER B 1 58 ? 7.77 -25.969 5.109 1 93.06 58 SER B O 1
ATOM 1826 N N . SER B 1 59 ? 9.008 -25.547 7.004 1 92.38 59 SER B N 1
ATOM 1827 C CA . SER B 1 59 ? 9.062 -26.953 7.398 1 92.38 59 SER B CA 1
ATOM 1828 C C . SER B 1 59 ? 8.039 -27.266 8.492 1 92.38 59 SER B C 1
ATOM 1830 O O . SER B 1 59 ? 7.926 -28.406 8.938 1 92.38 59 SER B O 1
ATOM 1832 N N . GLN B 1 60 ? 7.328 -26.297 8.852 1 91.62 60 GLN B N 1
ATOM 1833 C CA . GLN B 1 60 ? 6.363 -26.469 9.93 1 91.62 60 GLN B CA 1
ATOM 1834 C C . GLN B 1 60 ? 5.078 -27.125 9.422 1 91.62 60 GLN B C 1
ATOM 1836 O O . GLN B 1 60 ? 4.742 -27 8.242 1 91.62 60 GLN B O 1
ATOM 1841 N N . PRO B 1 61 ? 4.359 -27.703 10.375 1 89.12 61 PRO B N 1
ATOM 1842 C CA . PRO B 1 61 ? 3.072 -28.266 9.969 1 89.12 61 PRO B CA 1
ATOM 1843 C C . PRO B 1 61 ? 2.162 -27.234 9.297 1 89.12 61 PRO B C 1
ATOM 1845 O O . PRO B 1 61 ? 2.189 -26.062 9.648 1 89.12 61 PRO B O 1
ATOM 1848 N N . ALA B 1 62 ? 1.437 -27.75 8.328 1 87.31 62 ALA B N 1
ATOM 1849 C CA . ALA B 1 62 ? 0.431 -26.969 7.609 1 87.31 62 ALA B CA 1
ATOM 1850 C C . ALA B 1 62 ? 1.073 -25.828 6.848 1 87.31 62 ALA B C 1
ATOM 1852 O O . ALA B 1 62 ? 0.376 -24.938 6.348 1 87.31 62 ALA B O 1
ATOM 1853 N N . GLY B 1 63 ? 2.393 -25.781 6.832 1 91.44 63 GLY B N 1
ATOM 1854 C CA . GLY B 1 63 ? 3.098 -24.781 6.055 1 91.44 63 GLY B CA 1
ATOM 1855 C C . GLY B 1 63 ? 3.215 -23.453 6.77 1 91.44 63 GLY B C 1
ATOM 1856 O O . GLY B 1 63 ? 3.469 -22.422 6.137 1 91.44 63 GLY B O 1
ATOM 1857 N N . PHE B 1 64 ? 3.07 -23.469 8.164 1 94.75 64 PHE B N 1
ATOM 1858 C CA . PHE B 1 64 ? 3.168 -22.25 8.961 1 94.75 64 PHE B CA 1
ATOM 1859 C C . PHE B 1 64 ? 4.477 -21.531 8.672 1 94.75 64 PHE B C 1
ATOM 1861 O O . PHE B 1 64 ? 5.555 -22.109 8.805 1 94.75 64 PHE B O 1
ATOM 1868 N N . GLY B 1 65 ? 4.309 -20.297 8.133 1 95.31 65 GLY B N 1
ATOM 1869 C CA . GLY B 1 65 ? 5.496 -19.5 7.848 1 95.31 65 GLY B CA 1
ATOM 1870 C C . GLY B 1 65 ? 5.828 -19.438 6.371 1 95.31 65 GLY B C 1
ATOM 1871 O O . GLY B 1 65 ? 6.684 -18.641 5.957 1 95.31 65 GLY B O 1
ATOM 1872 N N . THR B 1 66 ? 5.203 -20.281 5.59 1 95.62 66 THR B N 1
ATOM 1873 C CA . THR B 1 66 ? 5.414 -20.156 4.152 1 95.62 66 THR B CA 1
ATOM 1874 C C . THR B 1 66 ? 5.094 -18.75 3.676 1 95.62 66 THR B C 1
ATOM 1876 O O . THR B 1 66 ? 4.086 -18.156 4.078 1 95.62 66 THR B O 1
ATOM 1879 N N . THR B 1 67 ? 6.035 -18.188 2.938 1 96.12 67 THR B N 1
ATOM 1880 C CA . THR B 1 67 ? 5.883 -16.828 2.434 1 96.12 67 THR B CA 1
ATOM 1881 C C . THR B 1 67 ? 5.977 -16.797 0.91 1 96.12 67 THR B C 1
ATOM 1883 O O . THR B 1 67 ? 6.836 -17.453 0.325 1 96.12 67 THR B O 1
ATOM 1886 N N . ALA B 1 68 ? 5.023 -16.062 0.346 1 96.19 68 ALA B N 1
ATOM 1887 C CA . ALA B 1 68 ? 4.984 -15.984 -1.112 1 96.19 68 ALA B CA 1
ATOM 1888 C C . ALA B 1 68 ? 4.773 -14.547 -1.582 1 96.19 68 ALA B C 1
ATOM 1890 O O . ALA B 1 68 ? 4.391 -13.68 -0.794 1 96.19 68 ALA B O 1
ATOM 1891 N N . VAL B 1 69 ? 5.188 -14.32 -2.852 1 97.38 69 VAL B N 1
ATOM 1892 C CA . VAL B 1 69 ? 4.961 -13.062 -3.555 1 97.38 69 VAL B CA 1
ATOM 1893 C C . VAL B 1 69 ? 3.918 -13.266 -4.648 1 97.38 69 VAL B C 1
ATOM 1895 O O . VAL B 1 69 ? 3.893 -14.305 -5.309 1 97.38 69 VAL B O 1
ATOM 1898 N N . ASN B 1 70 ? 3.051 -12.211 -4.723 1 97.06 70 ASN B N 1
ATOM 1899 C CA . ASN B 1 70 ? 1.992 -12.391 -5.711 1 97.06 70 ASN B CA 1
ATOM 1900 C C . ASN B 1 70 ? 1.945 -11.227 -6.699 1 97.06 70 ASN B C 1
ATOM 1902 O O . ASN B 1 70 ? 2.393 -10.125 -6.383 1 97.06 70 ASN B O 1
ATOM 1906 N N . ASP B 1 71 ? 1.492 -11.438 -7.855 1 97.69 71 ASP B N 1
ATOM 1907 C CA . ASP B 1 71 ? 1.053 -10.57 -8.945 1 97.69 71 ASP B CA 1
ATOM 1908 C C . ASP B 1 71 ? -0.234 -11.094 -9.578 1 97.69 71 ASP B C 1
ATOM 1910 O O . ASP B 1 71 ? -0.313 -11.242 -10.797 1 97.69 71 ASP B O 1
ATOM 1914 N N . TRP B 1 72 ? -1.222 -11.242 -8.742 1 97.81 72 TRP B N 1
ATOM 1915 C CA . TRP B 1 72 ? -2.469 -11.852 -9.188 1 97.81 72 TRP B CA 1
ATOM 1916 C C . TRP B 1 72 ? -3.246 -10.906 -10.094 1 97.81 72 TRP B C 1
ATOM 1918 O O . TRP B 1 72 ? -3.299 -9.695 -9.844 1 97.81 72 TRP B O 1
ATOM 1928 N N . THR B 1 73 ? -3.908 -11.539 -11.047 1 97.69 73 THR B N 1
ATOM 1929 C CA . THR B 1 73 ? -4.762 -10.711 -11.891 1 97.69 73 THR B CA 1
ATOM 1930 C C . THR B 1 73 ? -6.137 -10.531 -11.258 1 97.69 73 THR B C 1
ATOM 1932 O O . THR B 1 73 ? -6.66 -11.445 -10.625 1 97.69 73 THR B O 1
ATOM 1935 N N . VAL B 1 74 ? -6.633 -9.352 -11.422 1 98.44 74 VAL B N 1
ATOM 1936 C CA . VAL B 1 74 ? -8.023 -9.039 -11.109 1 98.44 74 VAL B CA 1
ATOM 1937 C C . VAL B 1 74 ? -8.797 -8.789 -12.398 1 98.44 74 VAL B C 1
ATOM 1939 O O . VAL B 1 74 ? -8.422 -7.93 -13.195 1 98.44 74 VAL B O 1
ATOM 1942 N N . ILE B 1 75 ? -9.875 -9.523 -12.562 1 97.88 75 ILE B N 1
ATOM 1943 C CA . ILE B 1 75 ? -10.57 -9.508 -13.852 1 97.88 75 ILE B CA 1
ATOM 1944 C C . ILE B 1 75 ? -12.023 -9.102 -13.641 1 97.88 75 ILE B C 1
ATOM 1946 O O . ILE B 1 75 ? -12.547 -9.164 -12.523 1 97.88 75 ILE B O 1
ATOM 1950 N N . ASP B 1 76 ? -12.672 -8.68 -14.742 1 97.62 76 ASP B N 1
ATOM 1951 C CA . ASP B 1 76 ? -13.992 -8.062 -14.633 1 97.62 76 ASP B CA 1
ATOM 1952 C C . ASP B 1 76 ? -15.102 -9.086 -14.859 1 97.62 76 ASP B C 1
ATOM 1954 O O . ASP B 1 76 ? -16.281 -8.727 -14.977 1 97.62 76 ASP B O 1
ATOM 1958 N N . GLY B 1 77 ? -14.734 -10.383 -15.016 1 96.69 77 GLY B N 1
ATOM 1959 C CA . GLY B 1 77 ? -15.688 -11.477 -15.148 1 96.69 77 GLY B CA 1
ATOM 1960 C C . GLY B 1 77 ? -15.195 -12.773 -14.547 1 96.69 77 GLY B C 1
ATOM 1961 O O . GLY B 1 77 ? -13.992 -12.945 -14.328 1 96.69 77 GLY B O 1
ATOM 1962 N N . SER B 1 78 ? -16.109 -13.711 -14.375 1 94.75 78 SER B N 1
ATOM 1963 C CA . SER B 1 78 ? -15.789 -14.945 -13.664 1 94.75 78 SER B CA 1
ATOM 1964 C C . SER B 1 78 ? -15.07 -15.93 -14.57 1 94.75 78 SER B C 1
ATOM 1966 O O . SER B 1 78 ? -14.5 -16.922 -14.102 1 94.75 78 SER B O 1
ATOM 1968 N N . ASN B 1 79 ? -15.094 -15.68 -15.867 1 94.25 79 ASN B N 1
ATOM 1969 C CA . ASN B 1 79 ? -14.406 -16.531 -16.828 1 94.25 79 ASN B CA 1
ATOM 1970 C C . ASN B 1 79 ? -13.109 -15.906 -17.312 1 94.25 79 ASN B C 1
ATOM 1972 O O . ASN B 1 79 ? -13.133 -14.984 -18.125 1 94.25 79 ASN B O 1
ATOM 1976 N N . PRO B 1 80 ? -12.016 -16.484 -16.875 1 93.56 80 PRO B N 1
ATOM 1977 C CA . PRO B 1 80 ? -10.742 -15.875 -17.266 1 93.56 80 PRO B CA 1
ATOM 1978 C C . PRO B 1 80 ? -10.508 -15.891 -18.766 1 93.56 80 PRO B C 1
ATOM 1980 O O . PRO B 1 80 ? -9.742 -15.07 -19.281 1 93.56 80 PRO B O 1
ATOM 1983 N N . GLY B 1 81 ? -11.117 -16.75 -19.5 1 92.88 81 GLY B N 1
ATOM 1984 C CA . GLY B 1 81 ? -10.93 -16.844 -20.938 1 92.88 81 GLY B CA 1
ATOM 1985 C C . GLY B 1 81 ? -11.531 -15.672 -21.688 1 92.88 81 GLY B C 1
ATOM 1986 O O . GLY B 1 81 ? -11.117 -15.375 -22.812 1 92.88 81 GLY B O 1
ATOM 1987 N N . THR B 1 82 ? -12.438 -14.984 -21.078 1 95.31 82 THR B N 1
ATOM 1988 C CA . THR B 1 82 ? -13.141 -13.922 -21.781 1 95.31 82 THR B CA 1
ATOM 1989 C C . THR B 1 82 ? -13.023 -12.602 -21.031 1 95.31 82 THR B C 1
ATOM 1991 O O . THR B 1 82 ? -13.328 -11.539 -21.578 1 95.31 82 THR B O 1
ATOM 1994 N N . ALA B 1 83 ? -12.625 -12.711 -19.828 1 96 83 ALA B N 1
ATOM 1995 C CA . ALA B 1 83 ? -12.578 -11.523 -18.984 1 96 83 ALA B CA 1
ATOM 1996 C C . ALA B 1 83 ? -11.383 -10.648 -19.344 1 96 83 ALA B C 1
ATOM 1998 O O . ALA B 1 83 ? -10.43 -11.109 -19.984 1 96 83 ALA B O 1
ATOM 1999 N N . THR B 1 84 ? -11.547 -9.359 -18.953 1 96.69 84 THR B N 1
ATOM 2000 C CA . THR B 1 84 ? -10.461 -8.398 -19.109 1 96.69 84 THR B CA 1
ATOM 2001 C C . THR B 1 84 ? -9.773 -8.141 -17.766 1 96.69 84 THR B C 1
ATOM 2003 O O . THR B 1 84 ? -10.438 -8.016 -16.734 1 96.69 84 THR B O 1
ATOM 2006 N N . ILE B 1 85 ? -8.43 -8.078 -17.859 1 97.06 85 ILE B N 1
ATOM 2007 C CA . ILE B 1 85 ? -7.676 -7.699 -16.656 1 97.06 85 ILE B CA 1
ATOM 2008 C C . ILE B 1 85 ? -7.863 -6.211 -16.391 1 97.06 85 ILE B C 1
ATOM 2010 O O . ILE B 1 85 ? -7.59 -5.371 -17.25 1 97.06 85 ILE B O 1
ATOM 2014 N N . VAL B 1 86 ? -8.336 -5.891 -15.188 1 98 86 VAL B N 1
ATOM 2015 C CA . VAL B 1 86 ? -8.594 -4.488 -14.883 1 98 86 VAL B CA 1
ATOM 2016 C C . VAL B 1 86 ? -7.664 -4.023 -13.766 1 98 86 VAL B C 1
ATOM 2018 O O . VAL B 1 86 ? -7.52 -2.82 -13.531 1 98 86 VAL B O 1
ATOM 2021 N N . ALA B 1 87 ? -7.098 -4.934 -13.047 1 97.94 87 ALA B N 1
ATOM 2022 C CA . ALA B 1 87 ? -6.148 -4.633 -11.977 1 97.94 87 ALA B CA 1
ATOM 2023 C C . ALA B 1 87 ? -5.242 -5.828 -11.695 1 97.94 87 ALA B C 1
ATOM 2025 O O . ALA B 1 87 ? -5.418 -6.902 -12.281 1 97.94 87 ALA B O 1
ATOM 2026 N N . ARG B 1 88 ? -4.254 -5.59 -10.844 1 97.44 88 ARG B N 1
ATOM 2027 C CA . ARG B 1 88 ? -3.383 -6.633 -10.305 1 97.44 88 ARG B CA 1
ATOM 2028 C C . ARG B 1 88 ? -3.102 -6.402 -8.828 1 97.44 88 ARG B C 1
ATOM 2030 O O . ARG B 1 88 ? -2.951 -5.262 -8.391 1 97.44 88 ARG B O 1
ATOM 2037 N N . THR B 1 89 ? -3.059 -7.543 -8.109 1 98.19 89 THR B N 1
ATOM 2038 C CA . THR B 1 89 ? -2.574 -7.461 -6.738 1 98.19 89 THR B CA 1
ATOM 2039 C C . THR B 1 89 ? -1.082 -7.77 -6.672 1 98.19 89 THR B C 1
ATOM 2041 O O . THR B 1 89 ? -0.639 -8.82 -7.141 1 98.19 89 THR B O 1
ATOM 2044 N N . LYS B 1 90 ? -0.371 -6.844 -6.164 1 97.5 90 LYS B N 1
ATOM 2045 C CA . LYS B 1 90 ? 1.084 -6.953 -6.105 1 97.5 90 LYS B CA 1
ATOM 2046 C C . LYS B 1 90 ? 1.593 -6.793 -4.676 1 97.5 90 LYS B C 1
ATOM 2048 O O . LYS B 1 90 ? 1.438 -5.73 -4.07 1 97.5 90 LYS B O 1
ATOM 2053 N N . GLY B 1 91 ? 2.086 -7.867 -4.105 1 97.88 91 GLY B N 1
ATOM 2054 C CA . GLY B 1 91 ? 2.568 -7.852 -2.732 1 97.88 91 GLY B CA 1
ATOM 2055 C C . GLY B 1 91 ? 2.91 -9.234 -2.203 1 97.88 91 GLY B C 1
ATOM 2056 O O . GLY B 1 91 ? 3.512 -10.039 -2.91 1 97.88 91 GLY B O 1
ATOM 2057 N N . MET B 1 92 ? 2.625 -9.391 -0.981 1 97.38 92 MET B N 1
ATOM 2058 C CA . MET B 1 92 ? 3.025 -10.625 -0.316 1 97.38 92 MET B CA 1
ATOM 2059 C C . MET B 1 92 ? 1.847 -11.258 0.416 1 97.38 92 MET B C 1
ATOM 2061 O O . MET B 1 92 ? 0.872 -10.578 0.735 1 97.38 92 MET B O 1
ATOM 2065 N N . HIS B 1 93 ? 2.006 -12.531 0.603 1 96.69 93 HIS B N 1
ATOM 2066 C CA . HIS B 1 93 ? 1.129 -13.25 1.522 1 96.69 93 HIS B CA 1
ATOM 2067 C C . HIS B 1 93 ? 1.892 -14.336 2.275 1 96.69 93 HIS B C 1
ATOM 2069 O O . HIS B 1 93 ? 2.807 -14.953 1.727 1 96.69 93 HIS B O 1
ATOM 2075 N N . VAL B 1 94 ? 1.512 -14.516 3.523 1 96.44 94 VAL B N 1
ATOM 2076 C CA . VAL B 1 94 ? 2.211 -15.414 4.434 1 96.44 94 VAL B CA 1
ATOM 2077 C C . VAL B 1 94 ? 1.209 -16.344 5.121 1 96.44 94 VAL B C 1
ATOM 2079 O O . VAL B 1 94 ? 0.133 -15.906 5.535 1 96.44 94 VAL B O 1
ATOM 2082 N N . GLN B 1 95 ? 1.6 -17.578 5.148 1 95.5 95 GLN B N 1
ATOM 2083 C CA . GLN B 1 95 ? 0.787 -18.5 5.945 1 95.5 95 GLN B CA 1
ATOM 2084 C C . GLN B 1 95 ? 0.976 -18.25 7.438 1 95.5 95 GLN B C 1
ATOM 2086 O O . GLN B 1 95 ? 1.973 -18.672 8.023 1 95.5 95 GLN B O 1
ATOM 2091 N N . ALA B 1 96 ? -0.06 -17.656 8.023 1 95.44 96 ALA B N 1
ATOM 2092 C CA . ALA B 1 96 ? 0.053 -17.188 9.398 1 95.44 96 ALA B CA 1
ATOM 2093 C C . ALA B 1 96 ? -1.028 -17.797 10.281 1 95.44 96 ALA B C 1
ATOM 2095 O O . ALA B 1 96 ? -1.628 -17.109 11.109 1 95.44 96 ALA B O 1
ATOM 2096 N N . ASP B 1 97 ? -1.319 -18.984 10.023 1 91.62 97 ASP B N 1
ATOM 2097 C CA . ASP B 1 97 ? -2.322 -19.734 10.773 1 91.62 97 ASP B CA 1
ATOM 2098 C C . ASP B 1 97 ? -1.756 -21.047 11.273 1 91.62 97 ASP B C 1
ATOM 2100 O O . ASP B 1 97 ? -1.707 -22.031 10.539 1 91.62 97 ASP B O 1
ATOM 2104 N N . VAL B 1 98 ? -1.446 -20.953 12.648 1 89.56 98 VAL B N 1
ATOM 2105 C CA . VAL B 1 98 ? -0.867 -22.156 13.219 1 89.56 98 VAL B CA 1
ATOM 2106 C C . VAL B 1 98 ? -1.868 -23.312 13.109 1 89.56 98 VAL B C 1
ATOM 2108 O O . VAL B 1 98 ? -2.975 -23.234 13.648 1 89.56 98 VAL B O 1
ATOM 2111 N N . GLY B 1 99 ? -1.651 -24.344 12.312 1 81.44 99 GLY B N 1
ATOM 2112 C CA . GLY B 1 99 ? -2.533 -25.5 12.211 1 81.44 99 GLY B CA 1
ATOM 2113 C C . GLY B 1 99 ? -3.58 -25.359 11.125 1 81.44 99 GLY B C 1
ATOM 2114 O O . GLY B 1 99 ? -4.457 -26.203 10.984 1 81.44 99 GLY B O 1
ATOM 2115 N N . GLY B 1 100 ? -3.58 -24.141 10.5 1 80.44 100 GLY B N 1
ATOM 2116 C CA . GLY B 1 100 ? -4.582 -23.938 9.469 1 80.44 100 GLY B CA 1
ATOM 2117 C C . GLY B 1 100 ? -4.008 -23.375 8.18 1 80.44 100 GLY B C 1
ATOM 2118 O O . GLY B 1 100 ? -2.816 -23.062 8.109 1 80.44 100 GLY B O 1
ATOM 2119 N N . PRO B 1 101 ? -4.891 -23.312 7.172 1 81.81 101 PRO B N 1
ATOM 2120 C CA . PRO B 1 101 ? -4.465 -22.891 5.832 1 81.81 101 PRO B CA 1
ATOM 2121 C C . PRO B 1 101 ? -4.559 -21.391 5.617 1 81.81 101 PRO B C 1
ATOM 2123 O O . PRO B 1 101 ? -4.512 -20.922 4.477 1 81.81 101 PRO B O 1
ATOM 2126 N N . GLY B 1 102 ? -4.691 -20.609 6.766 1 92 102 GLY B N 1
ATOM 2127 C CA . GLY B 1 102 ? -4.941 -19.188 6.609 1 92 102 GLY B CA 1
ATOM 2128 C C . GLY B 1 102 ? -3.717 -18.406 6.172 1 92 102 GLY B C 1
ATOM 2129 O O . GLY B 1 102 ? -2.619 -18.625 6.688 1 92 102 GLY B O 1
ATOM 2130 N N . TRP B 1 103 ? -3.965 -17.5 5.188 1 94.62 103 TRP B N 1
ATOM 2131 C CA . TRP B 1 103 ? -2.906 -16.641 4.668 1 94.62 103 TRP B CA 1
ATOM 2132 C C . TRP B 1 103 ? -3.158 -15.18 5.043 1 94.62 103 TRP B C 1
ATOM 2134 O O . TRP B 1 103 ? -4.27 -14.672 4.867 1 94.62 103 TRP B O 1
ATOM 2144 N N . PHE B 1 104 ? -2.182 -14.617 5.684 1 96.88 104 PHE B N 1
ATOM 2145 C CA . PHE B 1 104 ? -2.184 -13.164 5.848 1 96.88 104 PHE B CA 1
ATOM 2146 C C . PHE B 1 104 ? -1.692 -12.484 4.578 1 96.88 104 PHE B C 1
ATOM 2148 O O . PHE B 1 104 ? -0.61 -12.789 4.078 1 96.88 104 PHE B O 1
ATOM 2155 N N . ASN B 1 105 ? -2.564 -11.555 4.09 1 97.38 105 ASN B N 1
ATOM 2156 C CA . ASN B 1 105 ? -2.277 -10.875 2.828 1 97.38 105 ASN B CA 1
ATOM 2157 C C . ASN B 1 105 ? -1.949 -9.406 3.045 1 97.38 105 ASN B C 1
ATOM 2159 O O . ASN B 1 105 ? -2.592 -8.734 3.854 1 97.38 105 ASN B O 1
ATOM 2163 N N . TYR B 1 106 ? -0.992 -8.867 2.377 1 97.56 106 TYR B N 1
ATOM 2164 C CA . TYR B 1 106 ? -0.73 -7.441 2.252 1 97.56 106 TYR B CA 1
ATOM 2165 C C . TYR B 1 106 ? -0.179 -7.105 0.871 1 97.56 106 TYR B C 1
ATOM 2167 O O . TYR B 1 106 ? 0.889 -7.59 0.487 1 97.56 106 TYR B O 1
ATOM 2175 N N . PHE B 1 107 ? -0.956 -6.324 0.122 1 98.38 107 PHE B N 1
ATOM 2176 C CA . PHE B 1 107 ? -0.626 -6.047 -1.271 1 98.38 107 PHE B CA 1
ATOM 2177 C C . PHE B 1 107 ? -1.282 -4.754 -1.736 1 98.38 107 PHE B C 1
ATOM 2179 O O . PHE B 1 107 ? -2.191 -4.242 -1.08 1 98.38 107 PHE B O 1
ATOM 2186 N N . SER B 1 108 ? -0.738 -4.25 -2.818 1 98.38 108 SER B N 1
ATOM 2187 C CA . SER B 1 108 ? -1.404 -3.203 -3.586 1 98.38 108 SER B CA 1
ATOM 2188 C C . SER B 1 108 ? -2.271 -3.797 -4.691 1 98.38 108 SER B C 1
ATOM 2190 O O . SER B 1 108 ? -1.809 -4.633 -5.469 1 98.38 108 SER B O 1
ATOM 2192 N N . MET B 1 109 ? -3.477 -3.438 -4.668 1 98.5 109 MET B N 1
ATOM 2193 C CA . MET B 1 109 ? -4.285 -3.676 -5.859 1 98.5 109 MET B CA 1
ATOM 2194 C C . MET B 1 109 ? -4.191 -2.498 -6.824 1 98.5 109 MET B C 1
ATOM 2196 O O . MET B 1 109 ? -4.844 -1.473 -6.625 1 98.5 109 MET B O 1
ATOM 2200 N N . VAL B 1 110 ? -3.445 -2.701 -7.871 1 97.31 110 VAL B N 1
ATOM 2201 C CA . VAL B 1 110 ? -3.152 -1.623 -8.805 1 97.31 110 VAL B CA 1
ATOM 2202 C C . VAL B 1 110 ? -4.047 -1.75 -10.039 1 97.31 110 VAL B C 1
ATOM 2204 O O . VAL B 1 110 ? -4.008 -2.762 -10.742 1 97.31 110 VAL B O 1
ATOM 2207 N N . PHE B 1 111 ? -4.785 -0.659 -10.289 1 97.19 111 PHE B N 1
ATOM 2208 C CA . PHE B 1 111 ? -5.719 -0.682 -11.406 1 97.19 111 PHE B CA 1
ATOM 2209 C C . PHE B 1 111 ? -5.008 -0.361 -12.719 1 97.19 111 PHE B C 1
ATOM 2211 O O . PHE B 1 111 ? -4.117 0.488 -12.75 1 97.19 111 PHE B O 1
ATOM 2218 N N . GLU B 1 112 ? -5.504 -1.069 -13.781 1 94.38 112 GLU B N 1
ATOM 2219 C CA . GLU B 1 112 ? -4.879 -0.945 -15.094 1 94.38 112 GLU B CA 1
ATOM 2220 C C . GLU B 1 112 ? -5.891 -0.501 -16.141 1 94.38 112 GLU B C 1
ATOM 2222 O O . GLU B 1 112 ? -5.535 -0.313 -17.312 1 94.38 112 GLU B O 1
ATOM 2227 N N . ASP B 1 113 ? -7.059 -0.41 -15.75 1 88.56 113 ASP B N 1
ATOM 2228 C CA . ASP B 1 113 ? -8.062 0.018 -16.719 1 88.56 113 ASP B CA 1
ATOM 2229 C C . ASP B 1 113 ? -7.902 1.5 -17.062 1 88.56 113 ASP B C 1
ATOM 2231 O O . ASP B 1 113 ? -7.211 2.232 -16.344 1 88.56 113 ASP B O 1
ATOM 2235 N N . ALA B 1 114 ? -8.492 1.967 -18.125 1 84.69 114 ALA B N 1
ATOM 2236 C CA . ALA B 1 114 ? -8.281 3.295 -18.688 1 84.69 114 ALA B CA 1
ATOM 2237 C C . ALA B 1 114 ? -8.672 4.387 -17.688 1 84.69 114 ALA B C 1
ATOM 2239 O O . ALA B 1 114 ? -7.992 5.406 -17.578 1 84.69 114 ALA B O 1
ATOM 2240 N N . ARG B 1 115 ? -9.656 4.188 -16.922 1 81.56 115 ARG B N 1
ATOM 2241 C CA . ARG B 1 115 ? -10.211 5.227 -16.062 1 81.56 115 ARG B CA 1
ATOM 2242 C C . ARG B 1 115 ? -9.398 5.375 -14.781 1 81.56 115 ARG B C 1
ATOM 2244 O O . ARG B 1 115 ? -9.234 6.48 -14.266 1 81.56 115 ARG B O 1
ATOM 2251 N N . ARG B 1 116 ? -8.797 4.328 -14.297 1 89.69 116 ARG B N 1
ATOM 2252 C CA . ARG B 1 116 ? -8.203 4.336 -12.969 1 89.69 116 ARG B CA 1
ATOM 2253 C C . ARG B 1 116 ? -6.734 3.924 -13.023 1 89.69 116 ARG B C 1
ATOM 2255 O O . ARG B 1 116 ? -6.133 3.602 -12 1 89.69 116 ARG B O 1
ATOM 2262 N N . ARG B 1 117 ? -6.172 4.059 -14.141 1 90.75 117 ARG B N 1
ATOM 2263 C CA . ARG B 1 117 ? -4.836 3.512 -14.352 1 90.75 117 ARG B CA 1
ATOM 2264 C C . ARG B 1 117 ? -3.828 4.137 -13.391 1 90.75 117 ARG B C 1
ATOM 2266 O O . ARG B 1 117 ? -3.73 5.363 -13.297 1 90.75 117 ARG B O 1
ATOM 2273 N N . GLY B 1 118 ? -3.17 3.258 -12.703 1 90 118 GLY B N 1
ATOM 2274 C CA . GLY B 1 118 ? -2.127 3.699 -11.797 1 90 118 GLY B CA 1
ATOM 2275 C C . GLY B 1 118 ? -2.623 3.924 -10.383 1 90 118 GLY B C 1
ATOM 2276 O O . GLY B 1 118 ? -1.827 4 -9.438 1 90 118 GLY B O 1
ATOM 2277 N N . SER B 1 119 ? -3.959 4.012 -10.18 1 95.69 119 SER B N 1
ATOM 2278 C CA . SER B 1 119 ? -4.539 4.102 -8.844 1 95.69 119 SER B CA 1
ATOM 2279 C C . SER B 1 119 ? -4.539 2.74 -8.156 1 95.69 119 SER B C 1
ATOM 2281 O O . SER B 1 119 ? -4.562 1.702 -8.82 1 95.69 119 SER B O 1
ATOM 2283 N N . SER B 1 120 ? -4.488 2.846 -6.848 1 97.44 120 SER B N 1
ATOM 2284 C CA . SER B 1 120 ? -4.418 1.565 -6.152 1 97.44 120 SER B CA 1
ATOM 2285 C C . SER B 1 120 ? -5.184 1.614 -4.832 1 97.44 120 SER B C 1
ATOM 2287 O O . SER B 1 120 ? -5.426 2.693 -4.285 1 97.44 120 SER B O 1
ATOM 2289 N N . PHE B 1 121 ? -5.562 0.425 -4.402 1 98.56 121 PHE B N 1
ATOM 2290 C CA . PHE B 1 121 ? -5.914 0.16 -3.012 1 98.56 121 PHE B CA 1
ATOM 2291 C C . PHE B 1 121 ? -4.781 -0.569 -2.299 1 98.56 121 PHE B C 1
ATOM 2293 O O . PHE B 1 121 ? -4.176 -1.487 -2.857 1 98.56 121 PHE B O 1
ATOM 2300 N N . GLU B 1 122 ? -4.484 -0.098 -1.11 1 98.75 122 GLU B N 1
ATOM 2301 C CA . GLU B 1 122 ? -3.641 -0.882 -0.212 1 98.75 122 GLU B CA 1
ATOM 2302 C C . GLU B 1 122 ? -4.48 -1.793 0.678 1 98.75 122 GLU B C 1
ATOM 2304 O O . GLU B 1 122 ? -5.375 -1.324 1.387 1 98.75 122 GLU B O 1
ATOM 2309 N N . VAL B 1 123 ? -4.137 -3.1 0.602 1 98.75 123 VAL B N 1
ATOM 2310 C CA . VAL B 1 123 ? -5.031 -4.09 1.189 1 98.75 123 VAL B CA 1
ATOM 2311 C C . VAL B 1 123 ? -4.258 -4.965 2.176 1 98.75 123 VAL B C 1
ATOM 2313 O O . VAL B 1 123 ? -3.127 -5.371 1.9 1 98.75 123 VAL B O 1
ATOM 2316 N N . MET B 1 124 ? -4.949 -5.215 3.311 1 98.38 124 MET B N 1
ATOM 2317 C CA . MET B 1 124 ? -4.398 -6.133 4.305 1 98.38 124 MET B CA 1
ATOM 2318 C C . MET B 1 124 ? -5.5 -6.973 4.938 1 98.38 124 MET B C 1
ATOM 2320 O O . MET B 1 124 ? -6.609 -6.484 5.164 1 98.38 124 MET B O 1
ATOM 2324 N N . GLY B 1 125 ? -5.164 -8.266 5.168 1 97.12 125 GLY B N 1
ATOM 2325 C CA . GLY B 1 125 ? -6.121 -9.062 5.914 1 97.12 125 GLY B CA 1
ATOM 2326 C C . GLY B 1 125 ? -5.863 -10.555 5.812 1 97.12 125 GLY B C 1
ATOM 2327 O O . GLY B 1 125 ? -5.07 -10.992 4.973 1 97.12 125 GLY B O 1
ATOM 2328 N N . MET B 1 126 ? -6.551 -11.281 6.637 1 94.12 126 MET B N 1
ATOM 2329 C CA . MET B 1 126 ? -6.465 -12.742 6.66 1 94.12 126 MET B CA 1
ATOM 2330 C C . MET B 1 126 ? -7.434 -13.359 5.656 1 94.12 126 MET B C 1
ATOM 2332 O O . MET B 1 126 ? -8.562 -12.891 5.508 1 94.12 126 MET B O 1
ATOM 2336 N N . ASN B 1 127 ? -6.863 -14.336 4.953 1 86.69 127 ASN B N 1
ATOM 2337 C CA . ASN B 1 127 ? -7.703 -15.188 4.117 1 86.69 127 ASN B CA 1
ATOM 2338 C C . ASN B 1 127 ? -7.758 -16.609 4.66 1 86.69 127 ASN B C 1
ATOM 2340 O O . ASN B 1 127 ? -6.781 -17.359 4.559 1 86.69 127 ASN B O 1
ATOM 2344 N N . ARG B 1 128 ? -8.695 -17.125 5.551 1 75.06 128 ARG B N 1
ATOM 2345 C CA . ARG B 1 128 ? -8.75 -18.438 6.207 1 75.06 128 ARG B CA 1
ATOM 2346 C C . ARG B 1 128 ? -9.688 -19.375 5.465 1 75.06 128 ARG B C 1
ATOM 2348 O O . ARG B 1 128 ? -9.703 -20.578 5.738 1 75.06 128 ARG B O 1
ATOM 2355 N N . ALA B 1 129 ? -10.562 -19 4.719 1 74.69 129 ALA B N 1
ATOM 2356 C CA . ALA B 1 129 ? -11.664 -19.828 4.23 1 74.69 129 ALA B CA 1
ATOM 2357 C C . ALA B 1 129 ? -11.977 -19.516 2.771 1 74.69 129 ALA B C 1
ATOM 2359 O O . ALA B 1 129 ? -11.281 -18.719 2.137 1 74.69 129 ALA B O 1
ATOM 2360 N N . GLN B 1 130 ? -12.992 -20.234 2.389 1 86.25 130 GLN B N 1
ATOM 2361 C CA . GLN B 1 130 ? -13.508 -20.047 1.04 1 86.25 130 GLN B CA 1
ATOM 2362 C C . GLN B 1 130 ? -14.18 -18.672 0.902 1 86.25 130 GLN B C 1
ATOM 2364 O O . GLN B 1 130 ? -14.406 -18.203 -0.212 1 86.25 130 GLN B O 1
ATOM 2369 N N . GLU B 1 131 ? -14.398 -18.094 2.01 1 92.19 131 GLU B N 1
ATOM 2370 C CA . GLU B 1 131 ? -14.953 -16.734 2.014 1 92.19 131 GLU B CA 1
ATOM 2371 C C . GLU B 1 131 ? -14.43 -15.938 3.201 1 92.19 131 GLU B C 1
ATOM 2373 O O . GLU B 1 131 ? -13.977 -16.5 4.195 1 92.19 131 GLU B O 1
ATOM 2378 N N . GLY B 1 132 ? -14.398 -14.625 3.1 1 95.06 132 GLY B N 1
ATOM 2379 C CA . GLY B 1 132 ? -13.938 -13.742 4.16 1 95.06 132 GLY B CA 1
ATOM 2380 C C . GLY B 1 132 ? -13.867 -12.289 3.738 1 95.06 132 GLY B C 1
ATOM 2381 O O . GLY B 1 132 ? -14.586 -11.867 2.824 1 95.06 132 GLY B O 1
ATOM 2382 N N . GLU B 1 133 ? -13.133 -11.539 4.559 1 97.06 133 GLU B N 1
ATOM 2383 C CA . GLU B 1 133 ? -13.039 -10.102 4.324 1 97.06 133 GLU B CA 1
ATOM 2384 C C . GLU B 1 133 ? -11.625 -9.594 4.609 1 97.06 133 GLU B C 1
ATOM 2386 O O . GLU B 1 133 ? -10.953 -10.094 5.512 1 97.06 133 GLU B O 1
ATOM 2391 N N . MET B 1 134 ? -11.219 -8.648 3.73 1 97.75 134 MET B N 1
ATOM 2392 C CA . MET B 1 134 ? -9.969 -7.926 3.934 1 97.75 134 MET B CA 1
ATOM 2393 C C . MET B 1 134 ? -10.219 -6.422 3.998 1 97.75 134 MET B C 1
ATOM 2395 O O . MET B 1 134 ? -11.258 -5.938 3.549 1 97.75 134 MET B O 1
ATOM 2399 N N . ALA B 1 135 ? -9.258 -5.781 4.57 1 98.69 135 ALA B N 1
ATOM 2400 C CA . ALA B 1 135 ? -9.398 -4.336 4.738 1 98.69 135 ALA B CA 1
ATOM 2401 C C . ALA B 1 135 ? -8.672 -3.582 3.631 1 98.69 135 ALA B C 1
ATOM 2403 O O . ALA B 1 135 ? -7.586 -3.984 3.205 1 98.69 135 ALA B O 1
ATOM 2404 N N . ILE B 1 136 ? -9.258 -2.525 3.129 1 98.62 136 ILE B N 1
ATOM 2405 C CA . ILE B 1 136 ? -8.562 -1.461 2.412 1 98.62 136 ILE B CA 1
ATOM 2406 C C . ILE B 1 136 ? -8.078 -0.403 3.4 1 98.62 136 ILE B C 1
ATOM 2408 O O . ILE B 1 136 ? -8.883 0.258 4.059 1 98.62 136 ILE B O 1
ATOM 2412 N N . ILE B 1 137 ? -6.734 -0.19 3.428 1 98.19 137 ILE B N 1
ATOM 2413 C CA . ILE B 1 137 ? -6.172 0.616 4.508 1 98.19 137 ILE B CA 1
ATOM 2414 C C . ILE B 1 137 ? -5.531 1.875 3.93 1 98.19 137 ILE B C 1
ATOM 2416 O O . ILE B 1 137 ? -4.965 2.688 4.668 1 98.19 137 ILE B O 1
ATOM 2420 N N . GLY B 1 138 ? -5.633 2.068 2.668 1 97.81 138 GLY B N 1
ATOM 2421 C CA . GLY B 1 138 ? -5.105 3.223 1.956 1 97.81 138 GLY B CA 1
ATOM 2422 C C . GLY B 1 138 ? -5.285 3.125 0.452 1 97.81 138 GLY B C 1
ATOM 2423 O O . GLY B 1 138 ? -5.859 2.158 -0.049 1 97.81 138 GLY B O 1
ATOM 2424 N N . GLY B 1 139 ? -4.746 4.188 -0.235 1 97.75 139 GLY B N 1
ATOM 2425 C CA . GLY B 1 139 ? -4.828 4.211 -1.687 1 97.75 139 GLY B CA 1
ATOM 2426 C C . GLY B 1 139 ? -4.035 5.344 -2.311 1 97.75 139 GLY B C 1
ATOM 2427 O O . GLY B 1 139 ? -3.557 6.234 -1.607 1 97.75 139 GLY B O 1
ATOM 2428 N N . THR B 1 140 ? -3.932 5.195 -3.604 1 96.31 140 THR B N 1
ATOM 2429 C CA . THR B 1 140 ? -3.207 6.199 -4.375 1 96.31 140 THR B CA 1
ATOM 2430 C C . THR B 1 140 ? -4.027 6.645 -5.582 1 96.31 140 THR B C 1
ATOM 2432 O O . THR B 1 140 ? -5.051 6.039 -5.906 1 96.31 140 THR B O 1
ATOM 2435 N N . GLY B 1 141 ? -3.518 7.738 -6.191 1 93.69 141 GLY B N 1
ATOM 2436 C CA . GLY B 1 141 ? -4.195 8.219 -7.383 1 93.69 141 GLY B CA 1
ATOM 2437 C C . GLY B 1 141 ? -5.641 8.617 -7.129 1 93.69 141 GLY B C 1
ATOM 2438 O O . GLY B 1 141 ? -5.926 9.375 -6.203 1 93.69 141 GLY B O 1
ATOM 2439 N N . GLU B 1 142 ? -6.574 8.07 -7.914 1 92.81 142 GLU B N 1
ATOM 2440 C CA . GLU B 1 142 ? -8 8.344 -7.766 1 92.81 142 GLU B CA 1
ATOM 2441 C C . GLU B 1 142 ? -8.508 7.883 -6.402 1 92.81 142 GLU B C 1
ATOM 2443 O O . GLU B 1 142 ? -9.5 8.414 -5.895 1 92.81 142 GLU B O 1
ATOM 2448 N N . PHE B 1 143 ? -7.805 6.961 -5.836 1 95.81 143 PHE B N 1
ATOM 2449 C CA . PHE B 1 143 ? -8.289 6.355 -4.602 1 95.81 143 PHE B CA 1
ATOM 2450 C C . PHE B 1 143 ? -7.453 6.812 -3.412 1 95.81 143 PHE B C 1
ATOM 2452 O O . PHE B 1 143 ? -7.328 6.094 -2.42 1 95.81 143 PHE B O 1
ATOM 2459 N N . ALA B 1 144 ? -6.898 7.969 -3.559 1 94.88 144 ALA B N 1
ATOM 2460 C CA . ALA B 1 144 ? -6.086 8.492 -2.465 1 94.88 144 ALA B CA 1
ATOM 2461 C C . ALA B 1 144 ? -6.855 8.469 -1.147 1 94.88 144 ALA B C 1
ATOM 2463 O O . ALA B 1 144 ? -8.023 8.867 -1.097 1 94.88 144 ALA B O 1
ATOM 2464 N N . MET B 1 145 ? -6.145 7.922 -0.081 1 95.88 145 MET B N 1
ATOM 2465 C CA . MET B 1 145 ? -6.629 7.895 1.297 1 95.88 145 MET B CA 1
ATOM 2466 C C . MET B 1 145 ? -7.879 7.027 1.418 1 95.88 145 MET B C 1
ATOM 2468 O O . MET B 1 145 ? -8.75 7.297 2.248 1 95.88 145 MET B O 1
ATOM 2472 N N . ALA B 1 146 ? -7.906 6.066 0.619 1 97.06 146 ALA B N 1
ATOM 2473 C CA . ALA B 1 146 ? -9.062 5.176 0.621 1 97.06 146 ALA B CA 1
ATOM 2474 C C . ALA B 1 146 ? -9.133 4.367 1.915 1 97.06 146 ALA B C 1
ATOM 2476 O O . ALA B 1 146 ? -8.102 4.035 2.502 1 97.06 146 ALA B O 1
ATOM 2477 N N . ARG B 1 147 ? -10.297 4.066 2.314 1 97.38 147 ARG B N 1
ATOM 2478 C CA . ARG B 1 147 ? -10.633 3.109 3.367 1 97.38 147 ARG B CA 1
ATOM 2479 C C . ARG B 1 147 ? -11.867 2.295 2.996 1 97.38 147 ARG B C 1
ATOM 2481 O O . ARG B 1 147 ? -12.805 2.82 2.391 1 97.38 147 ARG B O 1
ATOM 2488 N N . GLY B 1 148 ? -11.805 1.027 3.281 1 98.44 148 GLY B N 1
ATOM 2489 C CA . GLY B 1 148 ? -12.93 0.174 2.92 1 98.44 148 GLY B CA 1
ATOM 2490 C C . GLY B 1 148 ? -12.672 -1.297 3.189 1 98.44 148 GLY B C 1
ATOM 2491 O O . GLY B 1 148 ? -11.852 -1.642 4.043 1 98.44 148 GLY B O 1
ATOM 2492 N N . THR B 1 149 ? -13.5 -2.129 2.521 1 98.62 149 THR B N 1
ATOM 2493 C CA . THR B 1 149 ? -13.383 -3.572 2.703 1 98.62 149 THR B CA 1
ATOM 2494 C C . THR B 1 149 ? -13.547 -4.297 1.37 1 98.62 149 THR B C 1
ATOM 2496 O O . THR B 1 149 ? -14.172 -3.777 0.447 1 98.62 149 THR B O 1
ATOM 2499 N N . ILE B 1 150 ? -12.938 -5.383 1.318 1 98.5 150 ILE B N 1
ATOM 2500 C CA . ILE B 1 150 ? -13.125 -6.344 0.236 1 98.5 150 ILE B CA 1
ATOM 2501 C C . ILE B 1 150 ? -13.664 -7.656 0.796 1 98.5 150 ILE B C 1
ATOM 2503 O O . ILE B 1 150 ? -12.977 -8.352 1.546 1 98.5 150 ILE B O 1
ATOM 2507 N N . LYS B 1 151 ? -14.852 -7.957 0.466 1 98.12 151 LYS B N 1
ATOM 2508 C CA . LYS B 1 151 ? -15.375 -9.297 0.739 1 98.12 151 LYS B CA 1
ATOM 2509 C C . LYS B 1 151 ? -15.047 -10.258 -0.4 1 98.12 151 LYS B C 1
ATOM 2511 O O . LYS B 1 151 ? -15.195 -9.906 -1.574 1 98.12 151 LYS B O 1
ATOM 2516 N N . TYR B 1 152 ? -14.594 -11.406 -0.074 1 96.94 152 TYR B N 1
ATOM 2517 C CA . TYR B 1 152 ? -14.242 -12.344 -1.132 1 96.94 152 TYR B CA 1
ATOM 2518 C C . TYR B 1 152 ? -14.938 -13.688 -0.921 1 96.94 152 TYR B C 1
ATOM 2520 O O . TYR B 1 152 ? -15.25 -14.062 0.212 1 96.94 152 TYR B O 1
ATOM 2528 N N . ARG B 1 153 ? -15.18 -14.391 -2.006 1 96.44 153 ARG B N 1
ATOM 2529 C CA . ARG B 1 153 ? -15.734 -15.742 -2.037 1 96.44 153 ARG B CA 1
ATOM 2530 C C . ARG B 1 153 ? -15.117 -16.562 -3.162 1 96.44 153 ARG B C 1
ATOM 2532 O O . ARG B 1 153 ? -15.172 -16.172 -4.328 1 96.44 153 ARG B O 1
ATOM 2539 N N . ALA B 1 154 ? -14.609 -17.656 -2.732 1 94.75 154 ALA B N 1
ATOM 2540 C CA . ALA B 1 154 ? -14.039 -18.547 -3.744 1 94.75 154 ALA B CA 1
ATOM 2541 C C . ALA B 1 154 ? -15.133 -19.141 -4.629 1 94.75 154 ALA B C 1
ATOM 2543 O O . ALA B 1 154 ? -16.188 -19.562 -4.137 1 94.75 154 ALA B O 1
ATOM 2544 N N . LEU B 1 155 ? -14.82 -19.125 -5.938 1 94.62 155 LEU B N 1
ATOM 2545 C CA . LEU B 1 155 ? -15.727 -19.812 -6.848 1 94.62 155 LEU B CA 1
ATOM 2546 C C . LEU B 1 155 ? -15.453 -21.312 -6.867 1 94.62 155 LEU B C 1
ATOM 2548 O O . LEU B 1 155 ? -14.32 -21.734 -6.633 1 94.62 155 LEU B O 1
ATOM 2552 N N . ALA B 1 156 ? -16.453 -22.016 -7.238 1 89.31 156 ALA B N 1
ATOM 2553 C CA . ALA B 1 156 ? -16.328 -23.469 -7.262 1 89.31 156 ALA B CA 1
ATOM 2554 C C . ALA B 1 156 ? -15.656 -23.938 -8.555 1 89.31 156 ALA B C 1
ATOM 2556 O O . ALA B 1 156 ? -15.758 -23.281 -9.586 1 89.31 156 ALA B O 1
ATOM 2557 N N . ASN B 1 157 ? -14.914 -25.125 -8.523 1 83.88 157 ASN B N 1
ATOM 2558 C CA . ASN B 1 157 ? -14.352 -25.906 -9.617 1 83.88 157 ASN B CA 1
ATOM 2559 C C . ASN B 1 157 ? -13.453 -25.047 -10.508 1 83.88 157 ASN B C 1
ATOM 2561 O O . ASN B 1 157 ? -13.641 -25 -11.727 1 83.88 157 ASN B O 1
ATOM 2565 N N . PRO B 1 158 ? -12.523 -24.438 -9.922 1 81.81 158 PRO B N 1
ATOM 2566 C CA . PRO B 1 158 ? -11.562 -23.734 -10.781 1 81.81 158 PRO B CA 1
ATOM 2567 C C . PRO B 1 158 ? -10.672 -24.703 -11.562 1 81.81 158 PRO B C 1
ATOM 2569 O O . PRO B 1 158 ? -10.562 -25.875 -11.211 1 81.81 158 PRO B O 1
ATOM 2572 N N . PRO B 1 159 ? -10.102 -24.203 -12.742 1 82.5 159 PRO B N 1
ATOM 2573 C CA . PRO B 1 159 ? -9.086 -25.031 -13.391 1 82.5 159 PRO B CA 1
ATOM 2574 C C . PRO B 1 159 ? -7.984 -25.469 -12.43 1 82.5 159 PRO B C 1
ATOM 2576 O O . PRO B 1 159 ? -7.738 -24.797 -11.422 1 82.5 159 PRO B O 1
ATOM 2579 N N . PRO B 1 160 ? -7.383 -26.641 -12.688 1 83.75 160 PRO B N 1
ATOM 2580 C CA . PRO B 1 160 ? -6.324 -27.125 -11.812 1 83.75 160 PRO B CA 1
ATOM 2581 C C . PRO B 1 160 ? -5.207 -26.109 -11.602 1 83.75 160 PRO B C 1
ATOM 2583 O O . PRO B 1 160 ? -4.758 -25.469 -12.555 1 83.75 160 PRO B O 1
ATOM 2586 N N . GLY B 1 161 ? -4.828 -25.953 -10.391 1 86.62 161 GLY B N 1
ATOM 2587 C CA . GLY B 1 161 ? -3.725 -25.062 -10.055 1 86.62 161 GLY B CA 1
ATOM 2588 C C . GLY B 1 161 ? -4.129 -23.609 -10.016 1 86.62 161 GLY B C 1
ATOM 2589 O O . GLY B 1 161 ? -3.273 -22.719 -9.906 1 86.62 161 GLY B O 1
ATOM 2590 N N . GLN B 1 162 ? -5.473 -23.469 -10.188 1 91.19 162 GLN B N 1
ATOM 2591 C CA . GLN B 1 162 ? -5.949 -22.078 -10.219 1 91.19 162 GLN B CA 1
ATOM 2592 C C . GLN B 1 162 ? -7.066 -21.859 -9.195 1 91.19 162 GLN B C 1
ATOM 2594 O O . GLN B 1 162 ? -7.652 -22.828 -8.695 1 91.19 162 GLN B O 1
ATOM 2599 N N . SER B 1 163 ? -7.145 -20.672 -8.773 1 93.19 163 SER B N 1
ATOM 2600 C CA . SER B 1 163 ? -8.273 -20.266 -7.945 1 93.19 163 SER B CA 1
ATOM 2601 C C . SER B 1 163 ? -8.852 -18.938 -8.43 1 93.19 163 SER B C 1
ATOM 2603 O O . SER B 1 163 ? -8.125 -18.062 -8.906 1 93.19 163 SER B O 1
ATOM 2605 N N . ILE B 1 164 ? -10.203 -18.906 -8.398 1 96.19 164 ILE B N 1
ATOM 2606 C CA . ILE B 1 164 ? -10.922 -17.672 -8.711 1 96.19 164 ILE B CA 1
ATOM 2607 C C . ILE B 1 164 ? -11.797 -17.266 -7.52 1 96.19 164 ILE B C 1
ATOM 2609 O O . ILE B 1 164 ? -12.57 -18.078 -7.004 1 96.19 164 ILE B O 1
ATOM 2613 N N . LYS B 1 165 ? -11.648 -16 -7.105 1 96.81 165 LYS B N 1
ATOM 2614 C CA . LYS B 1 165 ? -12.453 -15.484 -6.008 1 96.81 165 LYS B CA 1
ATOM 2615 C C . LYS B 1 165 ? -13.211 -14.227 -6.434 1 96.81 165 LYS B C 1
ATOM 2617 O O . LYS B 1 165 ? -12.641 -13.328 -7.047 1 96.81 165 LYS B O 1
ATOM 2622 N N . GLU B 1 166 ? -14.484 -14.242 -6.129 1 98.06 166 GLU B N 1
ATOM 2623 C CA . GLU B 1 166 ? -15.273 -13.023 -6.297 1 98.06 166 GLU B CA 1
ATOM 2624 C C . GLU B 1 166 ? -14.922 -11.984 -5.234 1 98.06 166 GLU B C 1
ATOM 2626 O O . GLU B 1 166 ? -14.805 -12.312 -4.051 1 98.06 166 GLU B O 1
ATOM 2631 N N . LEU B 1 167 ? -14.734 -10.773 -5.691 1 98.44 167 LEU B N 1
ATOM 2632 C CA . LEU B 1 167 ? -14.445 -9.648 -4.812 1 98.44 167 LEU B CA 1
ATOM 2633 C C . LEU B 1 167 ? -15.586 -8.633 -4.832 1 98.44 167 LEU B C 1
ATOM 2635 O O . LEU B 1 167 ? -15.945 -8.117 -5.895 1 98.44 167 LEU B O 1
ATOM 2639 N N . ASN B 1 168 ? -16.078 -8.359 -3.686 1 98.75 168 ASN B N 1
ATOM 2640 C CA . ASN B 1 168 ? -16.984 -7.23 -3.488 1 98.75 168 ASN B CA 1
ATOM 2641 C C . ASN B 1 168 ? -16.312 -6.105 -2.709 1 98.75 168 ASN B C 1
ATOM 2643 O O . ASN B 1 168 ? -16.062 -6.234 -1.506 1 98.75 168 ASN B O 1
ATOM 2647 N N . ILE B 1 169 ? -16.078 -5.07 -3.453 1 98.75 169 ILE B N 1
ATOM 2648 C CA . ILE B 1 169 ? -15.289 -3.967 -2.912 1 98.75 169 ILE B CA 1
ATOM 2649 C C . ILE B 1 169 ? -16.219 -2.807 -2.543 1 98.75 169 ILE B C 1
ATOM 2651 O O . ILE B 1 169 ? -17.016 -2.357 -3.363 1 98.75 169 ILE B O 1
ATOM 2655 N N . HIS B 1 170 ? -16.094 -2.361 -1.352 1 98.75 170 HIS B N 1
ATOM 2656 C CA . HIS B 1 170 ? -16.766 -1.17 -0.846 1 98.75 170 HIS B CA 1
ATOM 2657 C C . HIS B 1 170 ? -15.781 -0.233 -0.152 1 98.75 170 HIS B C 1
ATOM 2659 O O . HIS B 1 170 ? -15.18 -0.6 0.856 1 98.75 170 HIS B O 1
ATOM 2665 N N . ALA B 1 171 ? -15.648 0.954 -0.757 1 98.06 171 ALA B N 1
ATOM 2666 C CA . ALA B 1 171 ? -14.641 1.846 -0.189 1 98.06 171 ALA B CA 1
ATOM 2667 C C . ALA B 1 171 ? -15.078 3.305 -0.302 1 98.06 171 ALA B C 1
ATOM 2669 O O . ALA B 1 171 ? -15.945 3.641 -1.108 1 98.06 171 ALA B O 1
ATOM 2670 N N . PHE B 1 172 ? -14.477 4.133 0.582 1 95.88 172 PHE B N 1
ATOM 2671 C CA . PHE B 1 172 ? -14.516 5.586 0.494 1 95.88 172 PHE B CA 1
ATOM 2672 C C . PHE B 1 172 ? -13.125 6.145 0.195 1 95.88 172 PHE B C 1
ATOM 2674 O O . PHE B 1 172 ? -12.117 5.566 0.607 1 95.88 172 PHE B O 1
ATOM 2681 N N . TYR B 1 173 ? -13.062 7.168 -0.585 1 93.38 173 TYR B N 1
ATOM 2682 C CA . TYR B 1 173 ? -11.789 7.812 -0.895 1 93.38 173 TYR B CA 1
ATOM 2683 C C . TYR B 1 173 ? -11.953 9.32 -1.002 1 93.38 173 TYR B C 1
ATOM 2685 O O . TYR B 1 173 ? -13.062 9.82 -1.207 1 93.38 173 TYR B O 1
ATOM 2693 N N . VAL B 1 174 ? -10.836 10.023 -0.786 1 88.25 174 VAL B N 1
ATOM 2694 C CA . VAL B 1 174 ? -10.875 11.484 -0.736 1 88.25 174 VAL B CA 1
ATOM 2695 C C . VAL B 1 174 ? -10.734 12.055 -2.146 1 88.25 174 VAL B C 1
ATOM 2697 O O . VAL B 1 174 ? -9.836 11.664 -2.895 1 88.25 174 VAL B O 1
ATOM 2700 N N . LYS B 1 175 ? -11.609 13 -2.498 1 76.31 175 LYS B N 1
ATOM 2701 C CA . LYS B 1 175 ? -11.531 13.695 -3.777 1 76.31 175 LYS B CA 1
ATOM 2702 C C . LYS B 1 175 ? -10.523 14.844 -3.717 1 76.31 175 LYS B C 1
ATOM 2704 O O . LYS B 1 175 ? -10.422 15.531 -2.701 1 76.31 175 LYS B O 1
ATOM 2709 N N . PRO B 1 176 ? -9.547 14.82 -4.57 1 61.06 176 PRO B N 1
ATOM 2710 C CA . PRO B 1 176 ? -8.578 15.914 -4.523 1 61.06 176 PRO B CA 1
ATOM 2711 C C . PRO B 1 176 ? -9.227 17.266 -4.242 1 61.06 176 PRO B C 1
ATOM 2713 O O . PRO B 1 176 ? -8.672 18.078 -3.486 1 61.06 176 PRO B O 1
ATOM 2716 N N . ALA B 1 177 ? -10.109 17.859 -4.973 1 56.06 177 ALA B N 1
ATOM 2717 C CA . ALA B 1 177 ? -10.602 19.234 -4.895 1 56.06 177 ALA B CA 1
ATOM 2718 C C . ALA B 1 177 ? -11.469 19.438 -3.658 1 56.06 177 ALA B C 1
ATOM 2720 O O . ALA B 1 177 ? -11.742 20.578 -3.262 1 56.06 177 ALA B O 1
ATOM 2721 N N . GLY B 1 178 ? -11.875 18.469 -2.92 1 47.66 178 GLY B N 1
ATOM 2722 C CA . GLY B 1 178 ? -13.062 18.797 -2.139 1 47.66 178 GLY B CA 1
ATOM 2723 C C . GLY B 1 178 ? -12.781 18.906 -0.653 1 47.66 178 GLY B C 1
ATOM 2724 O O . GLY B 1 178 ? -12.625 17.906 0.034 1 47.66 178 GLY B O 1
ATOM 2725 N N . THR B 1 179 ? -11.781 19.75 -0.191 1 49.69 179 THR B N 1
ATOM 2726 C CA . THR B 1 179 ? -11.734 19.953 1.252 1 49.69 179 THR B CA 1
ATOM 2727 C C . THR B 1 179 ? -12.812 20.953 1.688 1 49.69 179 THR B C 1
ATOM 2729 O O . THR B 1 179 ? -13.008 21.984 1.045 1 49.69 179 THR B O 1
ATOM 2732 N N . ILE B 1 180 ? -13.742 20.562 2.486 1 47.69 180 ILE B N 1
ATOM 2733 C CA . ILE B 1 180 ? -14.672 21.484 3.119 1 47.69 180 ILE B CA 1
ATOM 2734 C C . ILE B 1 180 ? -14.078 22 4.426 1 47.69 180 ILE B C 1
ATOM 2736 O O . ILE B 1 180 ? -13.555 21.234 5.227 1 47.69 180 ILE B O 1
ATOM 2740 N N . SER B 1 181 ? -13.617 23.219 4.375 1 48.91 181 SER B N 1
ATOM 2741 C CA . SER B 1 181 ? -13.094 23.859 5.582 1 48.91 181 SER B CA 1
ATOM 2742 C C . SER B 1 181 ? -14.055 23.672 6.754 1 48.91 181 SER B C 1
ATOM 2744 O O . SER B 1 181 ? -15.25 23.953 6.637 1 48.91 181 SER B O 1
ATOM 2746 N N . GLY B 1 182 ? -13.664 22.859 7.695 1 44.81 182 GLY B N 1
ATOM 2747 C CA . GLY B 1 182 ? -14.484 22.766 8.898 1 44.81 182 GLY B CA 1
ATOM 2748 C C . GLY B 1 182 ? -14.594 24.078 9.641 1 44.81 182 GLY B C 1
ATOM 2749 O O . GLY B 1 182 ? -13.969 25.078 9.258 1 44.81 182 GLY B O 1
ATOM 2750 N N . PRO B 1 183 ? -15.609 24.25 10.578 1 40.59 183 PRO B N 1
ATOM 2751 C CA . PRO B 1 183 ? -15.773 25.5 11.32 1 40.59 183 PRO B CA 1
ATOM 2752 C C . PRO B 1 183 ? -14.523 25.906 12.094 1 40.59 183 PRO B C 1
ATOM 2754 O O . PRO B 1 183 ? -13.773 25.031 12.555 1 40.59 183 PRO B O 1
ATOM 2757 N N . THR B 1 184 ? -13.938 27.094 11.789 1 37.56 184 THR B N 1
ATOM 2758 C CA . THR B 1 184 ? -12.898 27.734 12.586 1 37.56 184 THR B CA 1
ATOM 2759 C C . THR B 1 184 ? -13.258 27.703 14.07 1 37.56 184 THR B C 1
ATOM 2761 O O . THR B 1 184 ? -14.328 28.172 14.453 1 37.56 184 THR B O 1
ATOM 2764 N N . ILE B 1 185 ? -12.797 26.844 14.852 1 33.22 185 ILE B N 1
ATOM 2765 C CA . ILE B 1 185 ? -13.039 26.969 16.297 1 33.22 185 ILE B CA 1
ATOM 2766 C C . ILE B 1 185 ? -12.328 28.203 16.828 1 33.22 185 ILE B C 1
ATOM 2768 O O . ILE B 1 185 ? -11.109 28.328 16.734 1 33.22 185 ILE B O 1
ATOM 2772 N N . GLN B 1 186 ? -12.969 29.328 17.016 1 28.42 186 GLN B N 1
ATOM 2773 C CA . GLN B 1 186 ? -12.578 30.516 17.797 1 28.42 186 GLN B CA 1
ATOM 2774 C C . GLN B 1 186 ? -12.383 30.172 19.266 1 28.42 186 GLN B C 1
ATOM 2776 O O . GLN B 1 186 ? -13.188 29.438 19.844 1 28.42 186 GLN B O 1
#

pLDDT: mean 84.09, std 19.33, range [28.42, 98.75]

Organism: Triticum aestivum (NCBI:txid4565)

Foldseek 3Di:
DDPPDCPPDPPPVPPPPDPPVPPQPFDKDFDKDKDKAKKKWKAFCDDPPHFKDWPDFDPAPLGAFTKMWGFIFIWRDQDPVPTDGFWTWGGMWGRHDHVANKIWDWTWTATPDPPRHRKTFTWTDIDGDQWDKIWGCAMDDQQGRKTWMWIWGWDPDDDPRMTMIIIITIIMGGDPVGIDGDDRPD/DPPPDCPDPVPPPPPPPPVVVPVLPFDWDFDKDKDKAKKKKKAFCDDPPHFKDWDDFDPAPLGAFTKMWGFIFIWRDQDPVPTDGFWTWGGMWGQHDRVANKIWDWTWTATPDPPRHRKTFTWTDIDGDQWDKIWGQAMDDQQGRKTWMWIKGWDPDDPPSMTMIMIITIMMGGDPP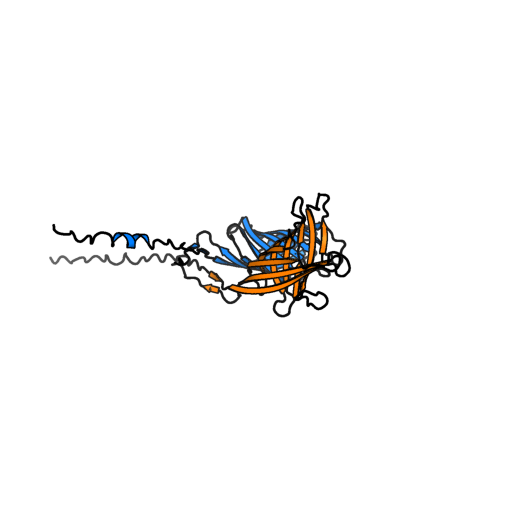GIDGDDRPD

Solvent-accessible surface area (backbone atoms only — not comparable to full-atom values): 19195 Å² total; per-residue (Å²): 138,84,79,78,81,82,75,66,77,75,74,68,71,66,75,72,62,75,78,65,75,61,71,60,50,69,43,75,44,71,25,25,41,78,47,77,46,71,37,21,40,44,41,28,68,46,70,88,76,48,27,44,48,77,78,34,85,42,90,42,68,70,34,32,43,22,26,30,40,38,54,26,42,24,20,69,39,93,46,75,91,77,36,50,74,38,28,32,36,45,38,38,38,30,26,22,20,79,80,35,79,19,28,24,36,41,30,35,38,37,27,61,34,89,90,44,52,76,12,26,40,30,36,40,30,53,44,68,56,63,49,48,47,26,13,21,52,24,29,35,69,80,29,25,68,16,35,16,34,35,35,37,35,54,54,81,85,49,62,86,54,39,46,41,27,42,32,45,35,42,36,37,20,42,48,87,85,34,68,44,84,35,71,64,51,121,136,84,77,78,80,77,78,73,85,71,74,76,74,70,74,75,70,79,76,68,74,63,77,63,55,63,27,45,44,72,35,68,45,77,50,76,48,72,38,22,39,43,42,26,68,45,70,88,76,49,28,43,45,77,69,37,86,42,90,40,67,70,33,34,60,22,26,32,27,26,40,25,42,24,21,68,40,92,47,75,92,76,37,50,74,38,29,32,36,24,24,39,36,30,28,72,21,90,80,35,83,18,29,37,37,41,30,26,40,37,26,60,34,88,90,45,53,75,14,24,39,31,36,41,35,55,45,70,57,64,50,50,55,32,36,30,54,11,7,18,69,81,29,24,46,16,39,36,38,35,36,38,35,55,54,81,86,50,60,86,54,39,46,40,27,41,33,43,34,42,36,38,19,39,47,88,87,39,65,45,76,40,76,68,61,127

Secondary structure (DSSP, 8-state):
--------GGGSGGGGS-------EEEEEEEEEEEEEEEEEEEE-SSTT--EEEEE---SGGGTT-EEEEEEEEESSS-TTTPPEEEEEEEEEEE--TTS--EEEEEEEEE-STTTTT-EEEEEEEE-SSEEEEEEEEEEGGGTT-EEEEEEEEPSSPPTTEEEEEEEEEEEEEEEEEEEEEEEE-/----------GGGGG------------EEEEEEEEEEEEEEEEE-SSTT--EEEEE---SGGGTT-EEEEEEEEESSS-TTTPPEEEEEEEEEEE--TTS--EEEEEEEEE-STTTTT-EEEEEEEE-SSEEEEEEEEEEGGGTT-EEEEEEEEPSSPPTTEEEEEEEEEEEEEEEEEEEE-----